Protein AF-A0Z0F7-F1 (afdb_monomer)

Structure (mmCIF, N/CA/C/O backbone):
data_AF-A0Z0F7-F1
#
_entry.id   AF-A0Z0F7-F1
#
loop_
_atom_site.group_PDB
_atom_site.id
_atom_site.type_symbol
_atom_site.label_atom_id
_atom_site.label_alt_id
_atom_site.label_comp_id
_atom_site.label_asym_id
_atom_site.label_entity_id
_atom_site.label_seq_id
_atom_site.pdbx_PDB_ins_code
_atom_site.Cartn_x
_atom_site.Cartn_y
_atom_site.Cartn_z
_atom_site.occupancy
_atom_site.B_iso_or_equiv
_atom_site.auth_seq_id
_atom_site.auth_comp_id
_atom_site.auth_asym_id
_atom_site.auth_atom_id
_atom_site.pdbx_PDB_model_num
ATOM 1 N N . SER A 1 1 ? -17.177 6.221 -16.633 1.00 46.72 1 SER A N 1
ATOM 2 C CA . SER A 1 1 ? -15.973 6.476 -15.815 1.00 46.72 1 SER A CA 1
ATOM 3 C C . SER A 1 1 ? -14.752 5.994 -16.587 1.00 46.72 1 SER A C 1
ATOM 5 O O . SER A 1 1 ? -14.637 4.802 -16.826 1.00 46.72 1 SER A O 1
ATOM 7 N N . GLN A 1 2 ? -13.867 6.899 -17.017 1.00 50.88 2 GLN A N 1
ATOM 8 C CA . GLN A 1 2 ? -12.644 6.614 -17.802 1.00 50.88 2 GLN A CA 1
ATOM 9 C C . GLN A 1 2 ? -11.508 6.016 -16.943 1.00 50.88 2 GLN A C 1
ATOM 11 O O . GLN A 1 2 ? -10.355 6.401 -17.064 1.00 50.88 2 GLN A O 1
ATOM 16 N N . LEU A 1 3 ? -11.826 5.133 -15.995 1.00 54.41 3 LEU A N 1
ATOM 17 C CA . LEU A 1 3 ? -10.881 4.750 -14.938 1.00 54.41 3 LEU A CA 1
ATOM 18 C C . LEU A 1 3 ? -9.864 3.672 -15.349 1.00 54.41 3 LEU A C 1
ATOM 20 O O . LEU A 1 3 ? -8.932 3.443 -14.590 1.00 54.41 3 LEU A O 1
ATOM 24 N N . ASN A 1 4 ? -10.017 3.040 -16.518 1.00 56.97 4 ASN A N 1
ATOM 25 C CA . ASN A 1 4 ? -9.252 1.842 -16.893 1.00 56.97 4 ASN A CA 1
ATOM 26 C C . ASN A 1 4 ? -8.809 1.799 -18.367 1.00 56.97 4 ASN A C 1
ATOM 28 O O . ASN A 1 4 ? -8.407 0.743 -18.835 1.00 56.97 4 ASN A O 1
ATOM 32 N N . THR A 1 5 ? -8.881 2.900 -19.119 1.00 62.50 5 THR A N 1
ATOM 33 C CA . THR A 1 5 ? -8.478 2.902 -20.544 1.00 62.50 5 THR A CA 1
ATOM 34 C C . THR A 1 5 ? -6.967 2.717 -20.748 1.00 62.50 5 THR A C 1
ATOM 36 O O . THR A 1 5 ? -6.519 2.567 -21.875 1.00 62.50 5 THR A O 1
ATOM 39 N N . GLU A 1 6 ? -6.191 2.753 -19.663 1.00 76.38 6 GLU A N 1
ATOM 40 C CA . GLU A 1 6 ? -4.723 2.735 -19.650 1.00 76.38 6 GLU A CA 1
ATOM 41 C C . GLU A 1 6 ? -4.128 1.404 -19.150 1.00 76.38 6 GLU A C 1
ATOM 43 O O . GLU A 1 6 ? -2.910 1.312 -18.998 1.00 76.38 6 GLU A O 1
ATOM 48 N N . LEU A 1 7 ? -4.958 0.407 -18.813 1.00 85.81 7 LEU A N 1
ATOM 49 C CA . LEU A 1 7 ? -4.509 -0.893 -18.300 1.00 85.81 7 LEU A CA 1
ATOM 50 C C . LEU A 1 7 ? -4.729 -1.978 -19.352 1.00 85.81 7 LEU A C 1
ATOM 52 O O . LEU A 1 7 ? -5.851 -2.132 -19.835 1.00 85.81 7 LEU A O 1
ATOM 56 N N . ASP A 1 8 ? -3.684 -2.750 -19.644 1.00 87.31 8 ASP A N 1
ATOM 57 C CA . ASP A 1 8 ? -3.814 -3.936 -20.491 1.00 87.31 8 ASP A CA 1
ATOM 58 C C . ASP A 1 8 ? -4.446 -5.110 -19.724 1.00 87.31 8 ASP A C 1
ATOM 60 O O . ASP A 1 8 ? -4.611 -5.099 -18.496 1.00 87.31 8 ASP A O 1
ATOM 64 N N . ASP A 1 9 ? -4.755 -6.184 -20.451 1.00 8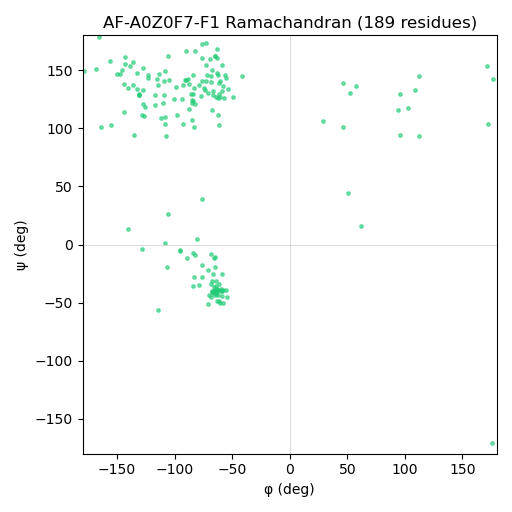7.75 9 ASP A N 1
ATOM 65 C CA . ASP A 1 9 ? -5.221 -7.430 -19.854 1.00 87.75 9 ASP A CA 1
ATOM 66 C C . ASP A 1 9 ? -4.257 -7.931 -18.763 1.00 87.75 9 ASP A C 1
ATOM 68 O O . ASP A 1 9 ? -3.033 -7.995 -18.928 1.00 87.75 9 ASP A O 1
ATOM 72 N N . PHE A 1 10 ? -4.846 -8.321 -17.629 1.00 88.62 10 PHE A N 1
ATOM 73 C CA . PHE A 1 10 ? -4.151 -8.777 -16.419 1.00 88.62 10 PHE A CA 1
ATOM 74 C C . PHE A 1 10 ? -3.232 -7.738 -15.757 1.00 88.62 10 PHE A C 1
ATOM 76 O O . PHE A 1 10 ? -2.430 -8.101 -14.887 1.00 88.62 10 PHE A O 1
ATOM 83 N N . GLU A 1 11 ? -3.374 -6.457 -16.105 1.00 93.75 11 GLU A N 1
ATOM 84 C CA . GLU A 1 11 ? -2.720 -5.355 -15.406 1.00 93.75 11 GLU A CA 1
ATOM 85 C C . GLU A 1 11 ? -3.570 -4.785 -14.284 1.00 93.75 11 GLU A C 1
ATOM 87 O O . GLU A 1 11 ? -4.785 -4.614 -14.371 1.00 93.75 11 GLU A O 1
ATOM 92 N N . PHE A 1 12 ? -2.882 -4.448 -13.201 1.00 94.75 12 PHE A N 1
ATOM 93 C CA . PHE A 1 12 ? -3.475 -3.858 -12.020 1.00 94.75 12 PHE A CA 1
ATOM 94 C C . PHE A 1 12 ? -2.718 -2.589 -11.661 1.00 94.75 12 PHE A C 1
ATOM 96 O O . PHE A 1 12 ? -1.489 -2.592 -11.575 1.00 94.75 12 PHE A O 1
ATOM 103 N N . LYS A 1 13 ? -3.462 -1.516 -11.387 1.00 94.88 13 LYS A N 1
ATOM 104 C CA . LYS A 1 13 ? -2.916 -0.297 -10.791 1.00 94.88 13 LYS A CA 1
ATOM 105 C C . LYS A 1 13 ? -2.871 -0.434 -9.272 1.00 94.88 13 LYS A C 1
ATOM 107 O O . LYS A 1 13 ? -3.902 -0.636 -8.626 1.00 94.88 13 LYS A O 1
ATOM 112 N N . PHE A 1 14 ? -1.690 -0.254 -8.691 1.00 95.81 14 PHE A N 1
ATOM 113 C CA . PHE A 1 14 ? -1.501 -0.179 -7.247 1.00 95.81 14 PHE A CA 1
ATOM 114 C C . PHE A 1 14 ? -0.955 1.184 -6.843 1.00 95.81 14 PHE A C 1
ATOM 116 O O . PHE A 1 14 ? 0.075 1.618 -7.351 1.00 95.81 14 PHE A O 1
ATOM 123 N N . SER A 1 15 ? -1.621 1.812 -5.874 1.00 95.44 15 SER A N 1
ATOM 124 C CA . SER A 1 15 ? -1.209 3.087 -5.284 1.00 95.44 15 SER A CA 1
ATOM 125 C C . SER A 1 15 ? -1.107 2.926 -3.767 1.00 95.44 15 SER A C 1
ATOM 127 O 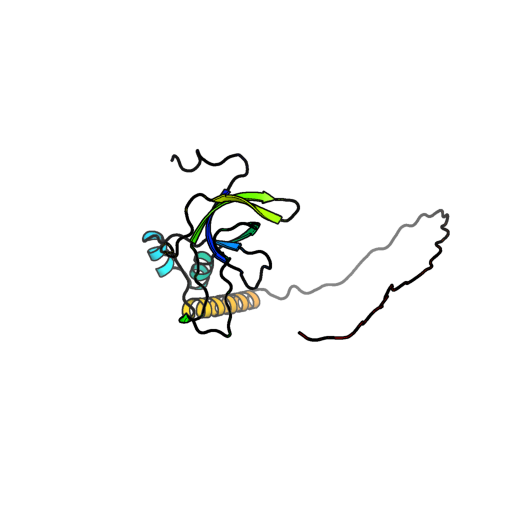O . SER A 1 15 ? -2.092 2.585 -3.103 1.00 95.44 15 SER A O 1
ATOM 129 N N . GLY A 1 16 ? 0.083 3.113 -3.198 1.00 96.38 16 GLY A N 1
ATOM 130 C CA . GLY A 1 16 ? 0.302 2.868 -1.772 1.00 96.38 16 GLY A CA 1
ATOM 131 C C . GLY A 1 16 ? 1.745 3.041 -1.315 1.00 96.38 16 GLY A C 1
ATOM 132 O O . GLY A 1 16 ? 2.596 3.524 -2.052 1.00 96.38 16 GLY A O 1
ATOM 133 N N . LEU A 1 17 ? 2.023 2.641 -0.071 1.00 96.88 17 LEU A N 1
ATOM 134 C CA . LEU A 1 17 ? 3.358 2.777 0.522 1.00 96.88 17 LEU A CA 1
ATOM 135 C C . LEU A 1 17 ? 4.270 1.622 0.137 1.00 96.88 17 LEU A C 1
ATOM 137 O O . LEU A 1 17 ? 3.913 0.461 0.358 1.00 96.88 17 LEU A O 1
ATOM 141 N N . TRP A 1 18 ? 5.468 1.945 -0.340 1.00 97.50 18 TRP A N 1
ATOM 142 C CA . TRP A 1 18 ? 6.488 0.961 -0.682 1.00 97.50 18 TRP A CA 1
ATOM 143 C C . TRP A 1 18 ? 7.319 0.563 0.540 1.00 97.50 18 TRP A C 1
ATOM 145 O O . TRP A 1 18 ? 8.114 1.357 1.046 1.00 97.50 18 TRP A O 1
ATOM 155 N N . GLN A 1 19 ? 7.120 -0.656 1.061 1.00 96.62 19 GLN A N 1
ATOM 156 C CA . GLN A 1 19 ? 7.755 -1.075 2.316 1.00 96.62 19 GLN A CA 1
ATOM 157 C C . GLN A 1 19 ? 7.915 -2.589 2.488 1.00 96.62 19 GLN A C 1
ATOM 159 O O . GLN A 1 19 ? 7.163 -3.394 1.943 1.00 96.62 19 GLN A O 1
ATOM 164 N N . PHE A 1 20 ? 8.853 -2.981 3.346 1.00 96.06 20 PHE A N 1
ATOM 165 C CA . PHE A 1 20 ? 8.909 -4.313 3.933 1.00 96.06 20 PHE A CA 1
ATOM 166 C C . PHE A 1 20 ? 7.980 -4.409 5.141 1.00 96.06 20 PHE A C 1
ATOM 168 O O . PHE A 1 20 ? 8.003 -3.559 6.033 1.00 96.06 20 PHE A O 1
ATOM 175 N N . ILE A 1 21 ? 7.216 -5.498 5.208 1.00 94.31 21 ILE A N 1
ATOM 176 C CA . ILE A 1 21 ? 6.412 -5.843 6.383 1.00 94.31 21 ILE A CA 1
ATOM 177 C C . ILE A 1 21 ? 7.023 -7.053 7.105 1.00 94.31 21 ILE A C 1
ATOM 179 O O . ILE A 1 21 ? 7.583 -7.924 6.447 1.00 94.31 21 ILE A O 1
ATOM 183 N N . PRO A 1 22 ? 6.887 -7.178 8.439 1.00 92.12 22 PRO A N 1
ATOM 184 C CA . PRO A 1 22 ? 7.547 -8.252 9.195 1.00 92.12 22 PRO A CA 1
ATOM 185 C C . PRO A 1 22 ? 7.174 -9.678 8.767 1.00 92.12 22 PRO A C 1
ATOM 187 O O . PRO A 1 22 ? 7.941 -10.610 8.977 1.00 92.12 22 PRO A O 1
ATOM 190 N N . VAL A 1 23 ? 5.986 -9.851 8.186 1.00 91.75 23 VAL A N 1
ATOM 191 C CA . VAL A 1 23 ? 5.420 -11.161 7.830 1.00 91.75 23 VAL A CA 1
ATOM 192 C C . VAL A 1 23 ? 5.680 -11.572 6.377 1.00 91.75 23 VAL A C 1
ATOM 194 O O . VAL A 1 23 ? 5.321 -12.681 5.996 1.00 91.75 23 VAL A O 1
ATOM 197 N N . CYS A 1 24 ? 6.282 -10.706 5.556 1.00 92.81 24 CYS A N 1
ATOM 198 C CA . CYS A 1 24 ? 6.558 -10.984 4.147 1.00 92.81 24 CYS A CA 1
ATOM 199 C C . CYS A 1 24 ? 8.012 -10.641 3.815 1.00 92.81 24 CYS A C 1
ATOM 201 O O . CYS A 1 24 ? 8.490 -9.549 4.113 1.00 92.81 24 CYS A O 1
ATOM 203 N N . ARG A 1 25 ? 8.728 -11.586 3.195 1.00 92.50 25 ARG A N 1
ATOM 204 C CA . ARG A 1 25 ? 10.120 -11.368 2.762 1.00 92.50 25 ARG A CA 1
ATOM 205 C C . ARG A 1 25 ? 10.210 -10.509 1.504 1.00 92.50 25 ARG A C 1
ATOM 207 O O . ARG A 1 25 ? 11.216 -9.834 1.314 1.00 92.50 25 ARG A O 1
ATOM 214 N N . THR A 1 26 ? 9.178 -10.543 0.668 1.00 96.06 26 THR A N 1
ATOM 215 C CA . THR A 1 26 ? 9.052 -9.704 -0.525 1.00 96.06 26 THR A CA 1
ATOM 216 C C . THR A 1 26 ? 8.600 -8.306 -0.100 1.00 96.06 26 THR A C 1
ATOM 218 O O . THR A 1 26 ? 7.737 -8.197 0.775 1.00 96.06 26 THR A O 1
ATOM 221 N N . PRO A 1 27 ? 9.166 -7.230 -0.668 1.00 96.69 27 PRO A N 1
ATOM 222 C CA . PRO A 1 27 ? 8.641 -5.894 -0.427 1.00 96.69 27 PRO A CA 1
ATOM 223 C C . PRO A 1 27 ? 7.201 -5.787 -0.951 1.00 96.69 27 PRO A C 1
ATOM 225 O O . PRO A 1 27 ? 6.823 -6.424 -1.937 1.00 96.69 27 PRO A O 1
ATOM 228 N N . CYS A 1 28 ? 6.381 -5.000 -0.261 1.00 97.56 28 CYS A N 1
ATOM 229 C CA . CYS A 1 28 ? 4.963 -4.871 -0.556 1.00 97.56 28 CYS A CA 1
ATOM 230 C C . CYS A 1 28 ? 4.580 -3.419 -0.824 1.00 97.56 28 CYS A C 1
ATOM 232 O O . CYS A 1 28 ? 5.035 -2.507 -0.128 1.00 97.56 28 CYS A O 1
ATOM 234 N N . ILE A 1 29 ? 3.621 -3.227 -1.729 1.00 97.44 29 ILE A N 1
ATOM 235 C CA . ILE A 1 29 ? 2.819 -2.005 -1.746 1.00 97.44 29 ILE A CA 1
ATOM 236 C C . ILE A 1 29 ? 1.708 -2.163 -0.715 1.00 97.44 29 ILE A C 1
ATOM 238 O O . ILE A 1 29 ? 0.904 -3.095 -0.754 1.00 97.44 29 ILE A O 1
ATOM 242 N N . SER A 1 30 ? 1.689 -1.257 0.255 1.00 96.75 30 SER A N 1
ATOM 243 C CA . SER A 1 30 ? 0.674 -1.223 1.300 1.00 96.75 30 SER A CA 1
ATOM 244 C C . SER A 1 30 ? -0.399 -0.216 0.941 1.00 96.75 30 SER A C 1
ATOM 246 O O . SER A 1 30 ? -0.158 0.990 0.940 1.00 96.75 30 SER A O 1
ATOM 248 N N . ILE A 1 31 ? -1.582 -0.735 0.645 1.00 95.50 31 ILE A N 1
ATOM 249 C CA . ILE A 1 31 ? -2.726 0.014 0.147 1.00 95.50 31 ILE A CA 1
ATOM 250 C C . ILE A 1 31 ? -3.680 0.251 1.313 1.00 95.50 31 ILE A C 1
ATOM 252 O O . ILE A 1 31 ? -4.106 -0.685 2.002 1.00 95.50 31 ILE A O 1
ATOM 256 N N . PHE A 1 32 ? -4.007 1.517 1.539 1.00 92.88 32 PHE A N 1
ATOM 257 C CA . PHE A 1 32 ? -4.921 1.948 2.588 1.00 92.88 32 PHE A CA 1
ATOM 258 C C . PHE A 1 32 ? -6.259 2.361 1.985 1.00 92.88 32 PHE A C 1
ATOM 260 O O . PHE A 1 32 ? -6.381 2.605 0.788 1.00 92.88 32 PHE A O 1
ATOM 267 N N . ARG A 1 33 ? -7.293 2.427 2.824 1.00 89.81 33 ARG A N 1
ATOM 268 C CA . ARG A 1 33 ? -8.585 2.964 2.399 1.00 89.81 33 ARG A CA 1
ATOM 269 C C . ARG A 1 33 ? -8.498 4.488 2.356 1.00 89.81 33 ARG A C 1
ATOM 271 O O . ARG A 1 33 ? -8.113 5.101 3.356 1.00 89.81 33 ARG A O 1
ATOM 278 N N . ASN A 1 34 ? -8.885 5.063 1.219 1.00 87.06 34 ASN A N 1
ATOM 279 C CA . ASN A 1 34 ? -8.958 6.510 1.035 1.00 87.06 34 ASN A CA 1
ATOM 280 C C . ASN A 1 34 ? -9.842 7.144 2.109 1.00 87.06 34 ASN A C 1
ATOM 282 O O . ASN A 1 34 ? -10.865 6.579 2.515 1.00 87.06 34 ASN A O 1
ATOM 286 N N . PHE A 1 35 ? -9.448 8.330 2.559 1.00 84.69 35 PHE A N 1
ATOM 287 C CA . PHE A 1 35 ? -10.267 9.116 3.463 1.00 84.69 35 PHE A CA 1
ATOM 288 C C . PHE A 1 35 ? -11.552 9.589 2.763 1.00 84.69 35 PHE A C 1
ATOM 290 O O . PHE A 1 35 ? -11.510 10.174 1.685 1.00 84.69 35 PHE A O 1
ATOM 297 N N . ASN A 1 36 ? -12.703 9.342 3.388 1.00 86.62 36 ASN A N 1
ATOM 298 C CA . ASN A 1 36 ? -14.009 9.820 2.938 1.00 86.62 36 ASN A CA 1
ATOM 299 C C . ASN A 1 36 ? -14.864 10.156 4.177 1.00 86.62 36 ASN A C 1
ATOM 301 O O . ASN A 1 36 ? -14.844 9.407 5.158 1.00 86.62 36 ASN A O 1
ATOM 305 N N . LYS A 1 37 ? -15.597 11.278 4.139 1.00 85.44 37 LYS A N 1
ATOM 306 C CA . LYS A 1 37 ? -16.422 11.774 5.256 1.00 85.44 37 LYS A CA 1
ATOM 307 C C . LYS A 1 37 ? -17.563 10.820 5.627 1.00 85.44 37 LYS A C 1
ATOM 309 O O . LYS A 1 37 ? -17.764 10.567 6.812 1.00 85.44 37 LYS A O 1
ATOM 314 N N . ASP A 1 38 ? -18.229 10.218 4.649 1.00 85.81 38 ASP A N 1
ATOM 315 C CA . ASP A 1 38 ? -19.328 9.270 4.877 1.00 85.81 38 ASP A CA 1
ATOM 316 C C . ASP A 1 38 ? -18.801 7.986 5.523 1.00 85.81 38 ASP A C 1
ATOM 318 O O . ASP A 1 38 ? -19.373 7.441 6.468 1.00 85.81 38 ASP A O 1
ATOM 322 N N . ARG A 1 39 ? -17.625 7.531 5.071 1.00 83.94 39 ARG A N 1
ATOM 323 C CA . ARG A 1 39 ? -16.928 6.399 5.697 1.00 83.94 39 ARG A CA 1
ATOM 324 C C . ARG A 1 39 ? -16.477 6.729 7.112 1.00 83.94 39 ARG A C 1
ATOM 326 O O . ARG A 1 39 ? -16.531 5.856 7.973 1.00 83.94 39 ARG A O 1
ATOM 333 N N . LEU A 1 40 ? -16.057 7.966 7.370 1.00 82.88 40 LEU A N 1
ATOM 334 C CA . LEU A 1 40 ? -15.714 8.414 8.714 1.00 82.88 40 LEU A CA 1
ATOM 335 C C . LEU A 1 40 ? -16.939 8.401 9.640 1.00 82.88 40 LEU A C 1
ATOM 337 O O . LEU A 1 40 ? -16.802 7.974 10.784 1.00 82.88 40 LEU A O 1
ATOM 341 N N . ALA A 1 41 ? -18.114 8.820 9.160 1.00 85.62 41 ALA A N 1
ATOM 342 C CA . ALA A 1 41 ? -19.364 8.754 9.921 1.00 85.62 41 ALA A CA 1
ATOM 343 C C . ALA A 1 41 ? -19.711 7.304 10.297 1.00 85.62 41 ALA A C 1
ATOM 345 O O . ALA A 1 41 ? -19.837 6.995 11.480 1.00 85.62 41 ALA A O 1
ATOM 346 N N . TRP A 1 42 ? -19.687 6.385 9.326 1.00 86.56 42 TRP A N 1
ATOM 347 C CA . TRP A 1 42 ? -19.897 4.955 9.588 1.00 86.56 42 TRP A CA 1
ATOM 348 C C . TRP A 1 42 ? -18.876 4.373 10.584 1.00 86.56 42 TRP A C 1
ATOM 350 O O . TRP A 1 42 ? -19.225 3.601 11.478 1.00 86.56 42 TRP A O 1
ATOM 360 N N . ILE A 1 43 ? -17.600 4.769 10.483 1.00 85.31 43 ILE A N 1
ATOM 361 C CA . ILE A 1 43 ? -16.561 4.349 11.437 1.00 85.31 43 ILE A CA 1
ATOM 362 C C . ILE A 1 43 ? -16.853 4.868 12.846 1.00 85.31 43 ILE A C 1
ATOM 364 O O . ILE A 1 43 ? -16.485 4.201 13.808 1.00 85.31 43 ILE A O 1
ATOM 368 N N . LYS A 1 44 ? -17.483 6.032 13.027 1.00 82.75 44 LYS A N 1
ATOM 369 C CA . LYS A 1 44 ? -17.812 6.526 14.374 1.00 82.75 44 LYS A CA 1
ATOM 370 C C . LYS A 1 44 ? -18.838 5.624 15.060 1.00 82.75 44 LYS A C 1
ATOM 372 O O . LYS A 1 44 ? -18.635 5.300 16.226 1.00 82.75 44 LYS A O 1
ATOM 377 N N . GLU A 1 45 ? -19.831 5.147 14.320 1.00 87.06 45 GLU A N 1
ATOM 378 C CA . GLU A 1 45 ? -20.956 4.355 14.837 1.00 87.06 45 GLU A CA 1
ATOM 379 C C . GLU A 1 45 ? -20.663 2.857 14.988 1.00 87.06 45 GLU A C 1
ATOM 381 O O . GLU A 1 45 ? -21.251 2.196 15.836 1.00 87.06 45 GLU A O 1
ATOM 386 N N . ALA A 1 46 ? -19.755 2.301 14.183 1.00 85.81 46 ALA A N 1
ATOM 387 C CA . ALA A 1 46 ? -19.479 0.865 14.195 1.00 85.81 46 ALA A CA 1
ATOM 388 C C . ALA A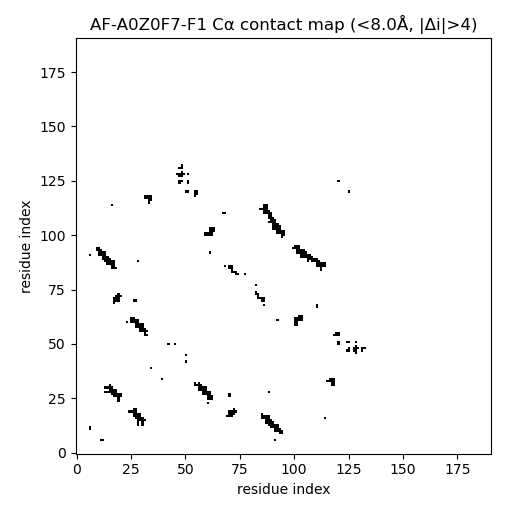 1 46 ? -18.899 0.355 15.539 1.00 85.81 46 ALA A C 1
ATOM 390 O O . ALA A 1 46 ? -18.437 1.117 16.382 1.00 85.81 46 ALA A O 1
ATOM 391 N N . GLU A 1 47 ? -18.843 -0.963 15.726 1.00 87.81 47 GLU A N 1
ATOM 392 C CA . GLU A 1 47 ? -18.098 -1.604 16.828 1.00 87.81 47 GLU A CA 1
ATOM 393 C C . GLU A 1 47 ? -16.581 -1.537 16.587 1.00 87.81 47 GLU A C 1
ATOM 395 O O . GLU A 1 47 ? -16.131 -1.498 15.431 1.00 87.81 47 GLU A O 1
ATOM 400 N N . ALA A 1 48 ? -15.762 -1.581 17.644 1.00 83.94 48 ALA A N 1
ATOM 401 C CA . ALA A 1 48 ? -14.313 -1.431 17.505 1.00 83.94 48 ALA A CA 1
ATOM 402 C C . ALA A 1 48 ? -13.701 -2.520 16.605 1.00 83.94 48 ALA A C 1
ATOM 404 O O . ALA A 1 48 ? -12.870 -2.216 15.739 1.00 83.94 48 ALA A O 1
ATOM 405 N N . ALA A 1 49 ? -14.157 -3.771 16.722 1.00 85.19 49 ALA A N 1
ATOM 406 C CA . ALA A 1 49 ? -13.711 -4.873 15.868 1.00 85.19 49 ALA A CA 1
ATOM 407 C C . ALA A 1 49 ? -13.959 -4.618 14.367 1.00 85.19 49 ALA A C 1
ATOM 409 O O . ALA A 1 49 ? -13.064 -4.825 13.535 1.00 85.19 49 ALA A O 1
ATOM 410 N N . LYS A 1 50 ? -15.146 -4.110 14.011 1.00 87.00 50 LYS A N 1
ATOM 411 C CA . LYS A 1 50 ? -15.516 -3.777 12.624 1.00 87.00 50 LYS A CA 1
ATOM 412 C C . LYS A 1 50 ? -14.682 -2.606 12.097 1.00 87.00 50 LYS A C 1
ATOM 414 O O . LYS A 1 50 ? -14.159 -2.689 10.983 1.00 87.00 50 LYS A O 1
ATOM 419 N N . LYS A 1 51 ? -14.465 -1.571 12.918 1.00 87.31 51 LYS A N 1
ATOM 420 C CA . LYS A 1 51 ? -13.613 -0.415 12.578 1.00 87.31 51 LYS A CA 1
ATOM 421 C C . LYS A 1 51 ? -12.184 -0.834 12.247 1.00 87.31 51 LYS A C 1
ATOM 423 O O . LYS A 1 51 ? -11.639 -0.439 11.217 1.00 87.31 51 LYS A O 1
ATOM 428 N N . VAL A 1 52 ? -11.566 -1.641 13.112 1.00 85.81 52 VAL A N 1
ATOM 429 C CA . VAL A 1 52 ? -10.173 -2.079 12.938 1.00 85.81 52 VAL A CA 1
ATOM 430 C C . VAL A 1 52 ? -10.022 -2.945 11.693 1.00 85.81 52 VAL A C 1
ATOM 432 O O . VAL A 1 52 ? -9.055 -2.768 10.952 1.00 85.81 52 VAL A O 1
ATOM 435 N N . LYS A 1 53 ? -10.981 -3.843 11.431 1.00 87.88 53 LYS A N 1
ATOM 436 C CA . LYS A 1 53 ? -10.985 -4.669 10.217 1.00 87.88 53 LYS A CA 1
ATOM 437 C C . LYS A 1 53 ? -11.097 -3.811 8.956 1.00 87.88 53 LYS A C 1
ATOM 439 O O . LYS A 1 53 ? -10.357 -4.047 8.007 1.00 87.88 53 LYS A O 1
ATOM 444 N N . PHE A 1 54 ? -11.977 -2.811 8.960 1.00 88.00 54 PHE A N 1
ATOM 445 C CA . PHE A 1 54 ? -12.165 -1.907 7.824 1.00 88.00 54 PHE A CA 1
ATOM 446 C C . PHE A 1 54 ? -10.915 -1.063 7.526 1.00 88.00 54 PHE A C 1
ATOM 448 O O . PHE A 1 54 ? -10.517 -0.930 6.372 1.00 88.00 54 PHE A O 1
ATOM 455 N N . MET A 1 55 ? -10.262 -0.538 8.567 1.00 89.06 55 MET A N 1
ATOM 456 C CA . MET A 1 55 ? -9.047 0.282 8.450 1.00 89.06 55 MET A CA 1
ATOM 457 C C . MET A 1 55 ? -7.758 -0.531 8.257 1.00 89.06 55 MET A C 1
ATOM 459 O O . MET A 1 55 ? -6.659 0.032 8.284 1.00 89.06 55 MET A O 1
ATOM 463 N N . LYS A 1 56 ? -7.846 -1.857 8.115 1.00 90.69 56 LYS A N 1
ATOM 464 C CA . LYS A 1 56 ? -6.671 -2.691 7.867 1.00 90.69 56 LYS A CA 1
ATOM 465 C C . LYS A 1 56 ? -6.171 -2.449 6.441 1.00 90.69 56 LYS A C 1
ATOM 467 O O . LYS A 1 56 ? -6.945 -2.500 5.489 1.00 90.69 56 LYS A O 1
ATOM 472 N N . SER A 1 57 ? -4.871 -2.207 6.309 1.00 93.00 57 SER A N 1
ATOM 473 C CA . SER A 1 57 ? -4.211 -2.119 5.009 1.00 93.00 57 SER A CA 1
ATOM 474 C C . SER A 1 57 ? -4.178 -3.475 4.313 1.00 93.00 57 SER A C 1
ATOM 476 O O . SER A 1 57 ? -3.985 -4.511 4.958 1.00 93.00 57 SER A O 1
ATOM 478 N N . SER A 1 58 ? -4.302 -3.446 2.991 1.00 95.12 58 SER A N 1
ATOM 479 C CA . SER A 1 58 ? -3.940 -4.571 2.132 1.00 95.12 58 SER A CA 1
ATOM 480 C C . SER A 1 58 ? -2.460 -4.464 1.786 1.00 95.12 58 SER A C 1
ATOM 482 O O . SER A 1 58 ? -1.966 -3.372 1.518 1.00 95.12 58 SER A O 1
ATOM 484 N N . HIS A 1 59 ? -1.745 -5.583 1.797 1.00 96.44 59 HIS A N 1
ATOM 485 C CA . HIS A 1 59 ? -0.332 -5.625 1.434 1.00 96.44 59 HIS A CA 1
ATOM 486 C C . HIS A 1 59 ? -0.180 -6.500 0.200 1.00 96.44 59 HIS A C 1
ATOM 488 O O . HIS A 1 59 ? -0.537 -7.673 0.250 1.00 96.44 59 HIS A O 1
ATOM 494 N N . VAL A 1 60 ? 0.330 -5.921 -0.883 1.00 97.00 60 VAL A N 1
ATOM 495 C CA . VAL A 1 60 ? 0.510 -6.602 -2.166 1.00 97.00 60 VAL A CA 1
ATOM 496 C C . VAL A 1 60 ? 2.003 -6.845 -2.381 1.00 97.00 60 VAL A C 1
ATOM 498 O O . VAL A 1 60 ? 2.731 -5.869 -2.577 1.00 97.00 60 VAL A O 1
ATOM 501 N N . PRO A 1 61 ? 2.485 -8.100 -2.308 1.00 97.31 61 PRO A N 1
ATOM 502 C CA . PRO A 1 61 ? 3.870 -8.433 -2.624 1.00 97.31 61 PRO A CA 1
ATOM 503 C C . PRO A 1 61 ? 4.186 -8.105 -4.085 1.00 97.31 61 PRO A C 1
ATOM 505 O O . PRO A 1 61 ? 3.493 -8.577 -4.988 1.00 97.31 61 PRO A O 1
ATOM 508 N N . LEU A 1 62 ? 5.242 -7.324 -4.309 1.00 97.62 62 LEU A N 1
ATOM 509 C CA . LEU A 1 62 ? 5.633 -6.853 -5.636 1.00 97.62 62 LEU A CA 1
ATOM 510 C C . LEU A 1 62 ? 7.132 -7.065 -5.862 1.00 97.62 62 LEU A C 1
ATOM 512 O O . LEU A 1 62 ? 7.966 -6.731 -5.021 1.00 97.62 62 LEU A O 1
ATOM 516 N N . LEU A 1 63 ? 7.483 -7.600 -7.026 1.00 96.94 63 LEU A N 1
ATOM 517 C CA . LEU A 1 63 ? 8.854 -7.694 -7.504 1.00 96.94 63 LEU A CA 1
ATOM 518 C C . LEU A 1 63 ? 9.178 -6.471 -8.357 1.00 96.94 63 LEU A C 1
ATOM 520 O O . LEU A 1 63 ? 8.773 -6.398 -9.514 1.00 96.94 63 LEU A O 1
ATOM 524 N N . TRP A 1 64 ? 9.936 -5.545 -7.777 1.00 96.56 64 TRP A N 1
ATOM 525 C CA . TRP A 1 64 ? 10.400 -4.327 -8.433 1.00 96.56 64 TRP A CA 1
ATOM 526 C C . TRP A 1 64 ? 11.882 -4.127 -8.100 1.00 96.56 64 TRP A C 1
ATOM 528 O O . TRP A 1 64 ? 12.225 -3.684 -7.003 1.00 96.56 64 TRP A O 1
ATOM 538 N N . ARG A 1 65 ? 12.770 -4.600 -8.984 1.00 91.25 65 ARG A N 1
ATOM 539 C CA . ARG A 1 65 ? 14.219 -4.696 -8.705 1.00 91.25 65 ARG A CA 1
ATOM 540 C C . ARG A 1 65 ? 14.934 -3.355 -8.849 1.00 91.25 65 ARG A C 1
ATOM 542 O O . ARG A 1 65 ? 15.866 -3.076 -8.107 1.00 91.25 65 ARG A O 1
ATOM 549 N N . ASP A 1 66 ? 14.470 -2.567 -9.795 1.00 92.88 66 ASP A N 1
ATOM 550 C CA . ASP A 1 66 ? 14.995 -1.303 -10.297 1.00 92.88 66 ASP A CA 1
ATOM 551 C C . ASP A 1 66 ? 14.158 -0.106 -9.822 1.00 92.88 66 ASP A C 1
ATOM 553 O O . ASP A 1 66 ? 14.122 0.939 -10.462 1.00 92.88 66 ASP A O 1
ATOM 557 N N . SER A 1 67 ? 13.475 -0.249 -8.680 1.00 94.25 67 SER A N 1
ATOM 558 C CA . SER A 1 67 ? 12.709 0.850 -8.097 1.00 94.25 67 SER A CA 1
ATOM 559 C C . SER A 1 67 ? 13.626 2.046 -7.801 1.00 94.25 67 SER A C 1
ATOM 561 O O . SER A 1 67 ? 14.667 1.856 -7.160 1.00 94.25 67 SER A O 1
ATOM 563 N N . PRO A 1 68 ? 13.244 3.277 -8.193 1.00 95.19 68 PRO A N 1
ATOM 564 C CA . PRO A 1 68 ? 14.054 4.474 -7.950 1.00 95.19 68 PRO A CA 1
ATOM 565 C C . PRO A 1 68 ? 14.206 4.791 -6.455 1.00 95.19 68 PRO A C 1
ATOM 567 O O . PRO A 1 68 ? 15.136 5.488 -6.055 1.00 95.19 68 PRO A O 1
ATOM 570 N N . VAL A 1 69 ? 13.317 4.254 -5.612 1.00 94.88 69 VAL A N 1
ATOM 571 C CA . VAL A 1 69 ? 13.367 4.387 -4.154 1.00 94.88 69 VAL A CA 1
ATOM 572 C C . VAL A 1 69 ? 13.404 3.021 -3.476 1.00 94.88 69 VAL A C 1
ATOM 574 O O . VAL A 1 69 ? 12.750 2.058 -3.881 1.00 94.88 69 VAL A O 1
ATOM 577 N N . LYS A 1 70 ? 14.160 2.920 -2.382 1.00 94.62 70 LYS A N 1
ATOM 578 C CA . LYS A 1 70 ? 14.226 1.676 -1.608 1.00 94.62 70 LYS A CA 1
ATOM 579 C C . LYS A 1 70 ? 12.920 1.467 -0.827 1.00 94.62 70 LYS A C 1
ATOM 581 O O . LYS A 1 70 ? 12.406 2.429 -0.254 1.00 94.62 70 LYS A O 1
ATOM 586 N N . PRO A 1 71 ? 12.408 0.225 -0.725 1.00 95.81 71 PRO A N 1
ATOM 587 C CA . PRO A 1 71 ? 11.269 -0.056 0.136 1.00 95.81 71 PRO A CA 1
ATOM 588 C C . PRO A 1 71 ? 11.620 0.268 1.586 1.00 95.81 71 PRO A C 1
ATOM 590 O O . PRO A 1 71 ? 12.635 -0.206 2.109 1.00 95.81 71 PRO A O 1
ATOM 593 N N . PHE A 1 72 ? 10.759 1.038 2.248 1.00 95.94 72 PHE A N 1
ATOM 594 C CA . PHE A 1 72 ? 10.937 1.390 3.650 1.00 95.94 72 PHE A CA 1
ATOM 595 C C . PHE A 1 72 ? 11.025 0.132 4.519 1.00 95.94 72 PHE A C 1
ATOM 597 O O . PHE A 1 72 ? 10.238 -0.805 4.376 1.00 95.94 72 PHE A O 1
ATOM 604 N N . ARG A 1 73 ? 11.970 0.109 5.459 1.00 94.25 73 ARG A N 1
ATOM 605 C CA . ARG A 1 73 ? 12.130 -0.987 6.413 1.00 94.25 73 ARG A CA 1
ATOM 606 C C . ARG A 1 73 ? 12.172 -0.420 7.818 1.00 94.25 73 ARG A C 1
ATOM 608 O O . ARG A 1 73 ? 13.145 0.218 8.202 1.00 94.25 73 ARG A O 1
ATOM 615 N N . PHE A 1 74 ? 11.130 -0.712 8.587 1.00 92.25 74 PHE A N 1
ATOM 616 C CA . PHE A 1 74 ? 11.065 -0.315 9.986 1.00 92.25 74 PHE A CA 1
ATOM 617 C C . PHE A 1 74 ? 12.168 -1.000 10.803 1.00 92.25 74 PHE A C 1
ATOM 619 O O . PHE A 1 74 ? 12.271 -2.230 10.796 1.00 92.25 74 PHE A O 1
ATOM 626 N N . ASN A 1 75 ? 12.956 -0.209 11.535 1.00 92.38 75 ASN A N 1
ATOM 627 C CA . ASN A 1 75 ? 13.966 -0.713 12.462 1.00 92.38 75 ASN A CA 1
ATOM 628 C C . ASN A 1 75 ? 13.561 -0.401 13.914 1.00 92.38 75 ASN A C 1
ATOM 630 O O . ASN A 1 75 ? 13.655 0.750 14.320 1.00 92.38 75 ASN A O 1
ATOM 634 N N . PRO A 1 76 ? 13.166 -1.385 14.740 1.00 90.81 76 PRO A N 1
ATOM 635 C CA . PRO A 1 76 ? 12.694 -1.126 16.104 1.00 90.81 76 PRO A CA 1
ATOM 636 C C . PRO A 1 76 ? 13.754 -0.538 17.049 1.00 90.81 76 PRO A C 1
ATOM 638 O O . PRO A 1 76 ? 13.405 -0.147 18.156 1.00 90.81 76 PRO A O 1
ATOM 641 N N . ARG A 1 77 ? 15.033 -0.511 16.649 1.00 92.56 77 ARG A N 1
ATOM 642 C CA . ARG A 1 77 ? 16.140 0.040 17.445 1.00 92.56 77 ARG A CA 1
ATOM 643 C C . ARG A 1 77 ? 16.391 1.530 17.206 1.00 92.56 77 ARG A C 1
ATOM 645 O O . ARG A 1 77 ? 17.187 2.109 17.930 1.00 92.56 77 ARG A O 1
ATOM 652 N N . LEU A 1 78 ? 15.783 2.110 16.173 1.00 91.88 78 LEU A N 1
ATOM 653 C CA . LEU A 1 78 ? 15.987 3.507 15.797 1.00 91.88 78 LEU A CA 1
ATOM 654 C C . LEU A 1 78 ? 14.781 4.349 16.210 1.00 91.88 78 LEU A C 1
ATOM 656 O O . LEU A 1 78 ? 13.633 3.920 16.052 1.00 91.88 78 LEU A O 1
ATOM 660 N N . GLU A 1 79 ? 15.052 5.565 16.673 1.00 90.88 79 GLU A N 1
ATOM 661 C CA . GLU A 1 79 ? 14.022 6.580 16.905 1.00 90.88 79 GLU A CA 1
ATOM 662 C C . GLU A 1 79 ? 13.360 7.008 15.590 1.00 90.88 79 GLU A C 1
ATOM 664 O O . GLU A 1 79 ? 13.878 6.749 14.501 1.00 90.88 79 GLU A O 1
ATOM 669 N N . LYS A 1 80 ? 12.184 7.640 15.670 1.00 85.00 80 LYS A N 1
ATOM 670 C CA . LYS A 1 80 ? 11.363 7.956 14.485 1.00 85.00 80 LYS A CA 1
ATOM 671 C C . LYS A 1 80 ? 12.081 8.853 13.485 1.00 85.00 80 LYS A C 1
ATOM 673 O O . LYS A 1 80 ? 11.941 8.638 12.289 1.00 85.00 80 LYS A O 1
ATOM 678 N N . GLU A 1 81 ? 12.841 9.820 13.975 1.00 86.00 81 GLU A N 1
ATOM 679 C CA . GLU A 1 81 ? 13.588 10.795 13.180 1.00 86.00 81 GLU A CA 1
ATOM 680 C C . GLU A 1 81 ? 14.783 10.145 12.468 1.00 86.00 81 GLU A C 1
ATOM 682 O O . GLU A 1 81 ? 15.263 10.654 11.463 1.00 86.00 81 GLU A O 1
ATOM 687 N N . GLN A 1 82 ? 15.242 8.998 12.979 1.00 88.75 82 GLN A N 1
ATOM 688 C CA . GLN A 1 82 ? 16.320 8.193 12.404 1.00 88.75 82 GLN A CA 1
ATOM 689 C C . GLN A 1 82 ? 15.795 7.065 11.503 1.00 88.75 82 GLN A C 1
ATOM 691 O O . GLN A 1 82 ? 16.585 6.343 10.889 1.00 88.75 82 GLN A O 1
ATOM 696 N N . GLN A 1 83 ? 14.474 6.863 11.435 1.00 90.88 83 GLN A N 1
ATOM 697 C CA . GLN A 1 83 ? 13.887 5.930 10.479 1.00 90.88 83 GLN A CA 1
ATOM 698 C C . GLN A 1 83 ? 14.083 6.455 9.057 1.00 90.88 83 GLN A C 1
ATOM 700 O O . GLN A 1 83 ? 14.099 7.657 8.810 1.00 90.88 83 GLN A O 1
ATOM 705 N N . GLY A 1 84 ? 14.188 5.534 8.099 1.00 87.12 84 GLY A N 1
ATOM 706 C CA . GLY A 1 84 ? 14.210 5.908 6.688 1.00 87.12 84 GLY A CA 1
ATOM 707 C C . GLY A 1 84 ? 12.909 6.585 6.240 1.00 87.12 84 GLY A C 1
ATOM 708 O O . GLY A 1 84 ? 11.853 6.416 6.852 1.00 87.12 84 GLY A O 1
ATOM 709 N N . GLN A 1 85 ? 12.978 7.301 5.122 1.00 90.50 85 GLN A N 1
ATOM 710 C CA . GLN A 1 85 ? 11.807 7.909 4.499 1.00 90.50 85 GLN A CA 1
ATOM 711 C C . GLN A 1 85 ? 10.867 6.839 3.921 1.00 90.50 85 GLN A C 1
ATOM 713 O O . GLN A 1 85 ? 11.301 5.860 3.309 1.00 90.50 85 GLN A O 1
ATOM 718 N N . THR A 1 86 ? 9.560 7.041 4.090 1.00 93.25 86 THR A N 1
ATOM 719 C CA . THR A 1 86 ? 8.523 6.271 3.393 1.00 93.25 86 THR A CA 1
ATOM 720 C C . THR A 1 86 ? 8.104 6.980 2.116 1.00 93.25 86 THR A C 1
ATOM 722 O O . THR A 1 86 ? 7.860 8.186 2.150 1.00 93.25 86 THR A O 1
ATOM 725 N N . TYR A 1 87 ? 7.941 6.220 1.034 1.00 96.50 87 TYR A N 1
ATOM 726 C CA . TYR A 1 87 ? 7.470 6.739 -0.247 1.00 96.50 87 TYR A CA 1
ATOM 727 C C . TYR A 1 87 ? 6.111 6.153 -0.617 1.00 96.50 87 TYR A C 1
ATOM 729 O O . TYR A 1 87 ? 5.868 4.948 -0.466 1.00 96.50 87 TYR A O 1
ATOM 737 N N . PHE A 1 88 ? 5.237 7.021 -1.110 1.00 96.69 88 PHE A N 1
ATOM 738 C CA . PHE A 1 88 ? 4.031 6.657 -1.827 1.00 96.69 88 PHE A CA 1
ATOM 739 C C . PHE A 1 88 ? 4.378 6.468 -3.304 1.00 96.69 88 PHE A C 1
ATOM 741 O O . PHE A 1 88 ? 5.022 7.321 -3.908 1.00 96.69 88 PHE A O 1
ATOM 748 N N . VAL A 1 89 ? 3.968 5.336 -3.868 1.00 96.81 89 VAL A N 1
ATOM 749 C CA . VAL A 1 89 ? 4.241 4.960 -5.259 1.00 96.81 89 VAL A CA 1
ATOM 750 C C . VAL A 1 89 ? 2.946 4.592 -5.962 1.00 96.81 89 VAL A C 1
ATOM 752 O O . VAL A 1 89 ? 2.003 4.102 -5.329 1.00 96.81 89 VAL A O 1
ATOM 755 N N . GLN A 1 90 ? 2.922 4.794 -7.276 1.00 96.06 90 GLN A N 1
ATOM 756 C CA . GLN A 1 90 ? 1.841 4.359 -8.151 1.00 96.06 90 GLN A CA 1
ATOM 757 C C . GLN A 1 90 ? 2.433 3.557 -9.300 1.00 96.06 90 GLN A C 1
ATOM 759 O O . GLN A 1 90 ? 3.292 4.052 -10.026 1.00 96.06 90 GLN A O 1
ATOM 764 N N . VAL A 1 91 ? 2.005 2.307 -9.444 1.00 96.06 91 VAL A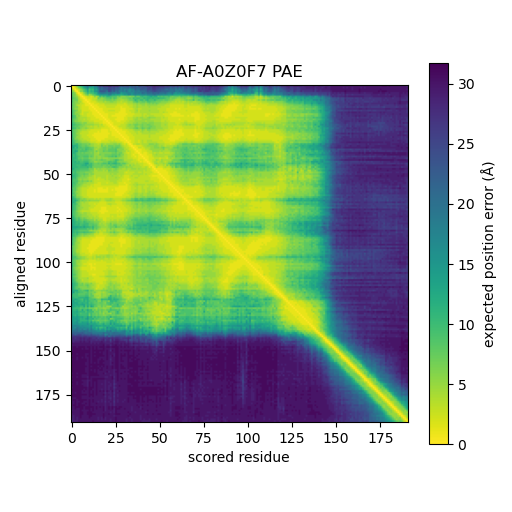 N 1
ATOM 765 C CA . VAL A 1 91 ? 2.579 1.380 -10.425 1.00 96.06 91 VAL A CA 1
ATOM 766 C C . VAL A 1 91 ? 1.500 0.555 -11.106 1.00 96.06 91 VAL A C 1
ATOM 768 O O . VAL A 1 91 ? 0.456 0.272 -10.509 1.00 96.06 91 VAL A O 1
ATOM 771 N N . LYS A 1 92 ? 1.795 0.114 -12.325 1.00 96.12 92 LYS A N 1
ATOM 772 C CA . LYS A 1 92 ? 1.141 -1.024 -12.963 1.00 96.12 92 LYS A CA 1
ATOM 773 C C . LYS A 1 92 ? 1.907 -2.296 -12.640 1.00 96.12 92 LYS A C 1
ATOM 775 O O . LYS A 1 92 ? 3.142 -2.313 -12.596 1.00 96.12 92 LYS A O 1
ATOM 780 N N . ALA A 1 93 ? 1.172 -3.373 -12.421 1.00 96.81 93 ALA A N 1
ATOM 781 C CA . ALA A 1 93 ? 1.755 -4.669 -12.142 1.00 96.81 93 ALA A CA 1
ATOM 782 C C . ALA A 1 93 ? 0.914 -5.806 -12.724 1.00 96.81 93 ALA A C 1
ATOM 784 O O . ALA A 1 93 ? -0.311 -5.713 -12.788 1.00 96.81 93 ALA A O 1
ATOM 785 N N . LYS A 1 94 ? 1.582 -6.905 -13.083 1.00 96.81 94 LYS A N 1
ATOM 786 C CA . LYS A 1 94 ? 0.959 -8.153 -13.550 1.00 96.81 94 LYS A CA 1
ATOM 787 C C . LYS A 1 94 ? 1.110 -9.240 -12.503 1.00 96.81 94 LYS A C 1
ATOM 789 O O . LYS A 1 94 ? 2.154 -9.354 -11.861 1.00 96.81 94 LYS A O 1
ATOM 794 N N . PHE A 1 95 ? 0.073 -10.048 -12.318 1.00 96.69 95 PHE A N 1
ATOM 795 C CA . PHE A 1 95 ? 0.153 -11.188 -11.412 1.00 96.6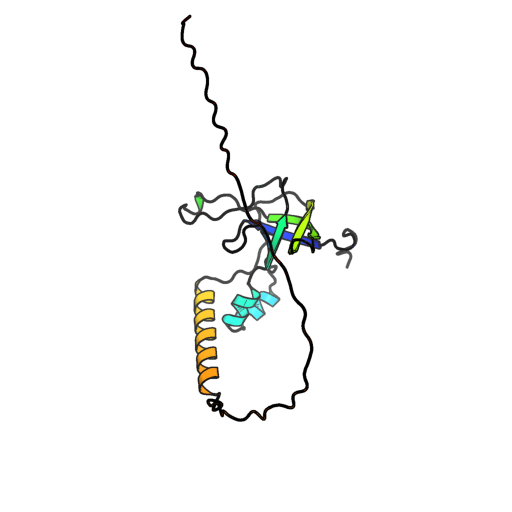9 95 PHE A CA 1
ATOM 796 C C . PHE A 1 95 ? 0.996 -12.310 -12.030 1.00 96.69 95 PHE A C 1
ATOM 798 O O . PHE A 1 95 ? 0.802 -12.676 -13.186 1.00 96.69 95 PHE A O 1
ATOM 805 N N . LEU A 1 96 ? 1.928 -12.866 -11.254 1.00 96.06 96 LEU A N 1
ATOM 806 C CA . LEU A 1 96 ? 2.791 -13.973 -11.659 1.00 96.06 96 LEU A CA 1
ATOM 807 C C . LEU A 1 96 ? 2.340 -15.253 -10.935 1.00 96.06 96 LEU A C 1
ATOM 809 O O . LEU A 1 96 ? 2.802 -15.516 -9.818 1.00 96.06 96 LEU A O 1
ATOM 813 N N . PRO A 1 97 ? 1.472 -16.080 -11.550 1.00 94.06 97 PRO A N 1
ATOM 814 C CA . PRO A 1 97 ? 0.832 -17.203 -10.864 1.00 94.06 97 PRO A CA 1
ATOM 815 C C . PRO A 1 97 ? 1.831 -18.246 -10.355 1.00 94.06 97 PRO A C 1
ATOM 817 O O . PRO A 1 97 ? 1.652 -18.786 -9.270 1.00 94.06 97 PRO A O 1
ATOM 820 N N . GLY A 1 98 ? 2.939 -18.474 -11.070 1.00 94.44 98 GLY A N 1
ATOM 821 C CA . GLY A 1 98 ? 3.967 -19.438 -10.656 1.00 94.44 98 GLY A CA 1
ATOM 822 C C . GLY A 1 98 ? 4.719 -19.070 -9.370 1.00 94.44 98 GLY A C 1
ATOM 823 O O . GLY A 1 98 ? 5.467 -19.890 -8.845 1.00 94.44 98 GLY A O 1
ATOM 824 N N . ARG A 1 99 ? 4.567 -17.838 -8.868 1.00 92.50 99 ARG A N 1
ATOM 825 C CA . ARG A 1 99 ? 5.251 -17.347 -7.661 1.00 92.50 99 ARG A CA 1
ATOM 826 C C . ARG A 1 99 ? 4.310 -16.719 -6.634 1.00 92.50 99 ARG A C 1
ATOM 828 O O . ARG A 1 99 ? 4.799 -16.320 -5.582 1.00 92.50 99 ARG A O 1
ATOM 835 N N . ASP A 1 100 ? 3.019 -16.614 -6.950 1.00 94.56 100 ASP A N 1
ATOM 836 C CA . ASP A 1 100 ? 1.997 -15.948 -6.132 1.00 94.56 100 ASP A CA 1
ATOM 837 C C . ASP A 1 100 ? 2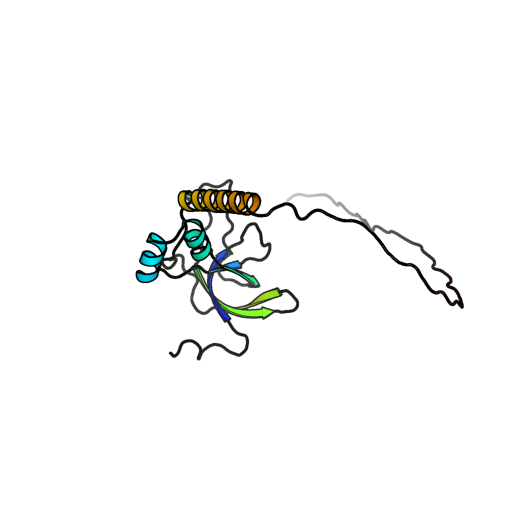.403 -14.525 -5.691 1.00 94.56 100 ASP A C 1
ATOM 839 O O . ASP A 1 100 ? 2.298 -14.125 -4.531 1.00 94.56 100 ASP A O 1
ATOM 843 N N . VAL A 1 101 ? 2.956 -13.752 -6.631 1.00 96.12 101 VAL A N 1
ATOM 844 C CA . VAL A 1 101 ? 3.392 -12.362 -6.418 1.00 96.12 101 VAL A CA 1
ATOM 845 C C . VAL A 1 101 ? 3.114 -11.525 -7.656 1.00 96.12 101 VAL A C 1
ATOM 847 O O . VAL A 1 101 ? 2.972 -12.055 -8.754 1.00 96.12 101 VAL A O 1
ATOM 850 N N . PHE A 1 102 ? 3.091 -10.206 -7.502 1.00 97.75 102 PHE A N 1
ATOM 851 C CA . PHE A 1 102 ? 3.009 -9.299 -8.639 1.00 97.75 102 PHE A CA 1
ATOM 852 C C . PHE A 1 102 ? 4.405 -8.958 -9.171 1.00 97.75 102 PHE A C 1
ATOM 854 O O . PHE A 1 102 ? 5.356 -8.803 -8.403 1.00 97.75 102 PHE A O 1
ATOM 861 N N . GLY A 1 103 ? 4.535 -8.843 -10.488 1.00 97.12 103 GLY A N 1
ATOM 862 C CA . GLY A 1 103 ? 5.694 -8.277 -11.168 1.00 97.12 103 GLY A CA 1
ATOM 863 C C . GLY A 1 103 ? 5.419 -6.831 -11.559 1.00 97.12 103 GLY A C 1
ATOM 864 O O . GLY A 1 103 ? 4.331 -6.527 -12.047 1.00 97.12 103 GLY A O 1
ATOM 865 N N . PHE A 1 104 ? 6.390 -5.951 -11.327 1.00 97.12 104 PHE A N 1
ATOM 866 C CA . PHE A 1 104 ? 6.346 -4.574 -11.811 1.00 97.12 104 PHE A CA 1
ATOM 867 C C . PHE A 1 104 ? 6.289 -4.536 -13.345 1.00 97.12 104 PHE A C 1
ATOM 869 O O . PHE A 1 104 ? 6.979 -5.316 -14.002 1.00 97.12 104 PHE A O 1
ATOM 876 N N . VAL A 1 105 ? 5.462 -3.641 -13.886 1.00 95.62 105 VAL A N 1
ATOM 877 C CA . VAL A 1 105 ? 5.362 -3.370 -15.328 1.00 95.62 105 VAL A CA 1
ATOM 878 C C . VAL A 1 105 ? 5.823 -1.950 -15.620 1.00 95.62 105 VAL A C 1
ATOM 880 O O . VAL A 1 105 ? 6.747 -1.751 -16.398 1.00 95.62 105 VAL A O 1
ATOM 883 N N . GLU A 1 106 ? 5.195 -0.970 -14.974 1.00 94.81 106 GLU A N 1
ATOM 884 C CA . GLU A 1 106 ? 5.413 0.448 -15.254 1.00 94.81 106 GLU A CA 1
ATOM 885 C C . GLU A 1 106 ? 5.182 1.280 -13.990 1.00 94.81 106 GLU A C 1
ATOM 887 O O . GLU A 1 106 ? 4.329 0.954 -13.157 1.00 94.81 106 GLU A O 1
ATOM 892 N N . GLN A 1 107 ? 5.930 2.373 -13.846 1.00 94.56 107 GLN A N 1
ATOM 893 C CA . GLN A 1 107 ? 5.691 3.382 -12.822 1.00 94.56 107 GLN A CA 1
ATOM 894 C C . GLN A 1 107 ? 4.818 4.488 -13.416 1.00 94.56 107 GLN A C 1
ATOM 896 O O . GLN A 1 107 ? 5.175 5.073 -14.429 1.00 94.56 107 GLN A O 1
ATOM 901 N N . LEU A 1 108 ? 3.691 4.773 -12.766 1.00 93.19 108 LEU A N 1
ATOM 902 C CA . LEU A 1 108 ? 2.704 5.741 -13.250 1.00 93.19 108 LEU A CA 1
ATOM 903 C C . LEU A 1 108 ? 3.042 7.181 -12.863 1.00 93.19 108 LEU A C 1
ATOM 905 O O . LEU A 1 108 ? 2.770 8.093 -13.626 1.00 93.19 108 LEU A O 1
ATOM 909 N N . ASP A 1 109 ? 3.612 7.368 -11.673 1.00 92.56 109 ASP A N 1
ATOM 910 C CA . ASP A 1 109 ? 3.969 8.674 -11.119 1.00 92.56 109 ASP A CA 1
ATOM 911 C C . ASP A 1 109 ? 5.279 8.564 -10.332 1.00 92.56 109 ASP A C 1
ATOM 913 O O . ASP A 1 109 ? 5.627 7.489 -9.829 1.00 92.56 109 ASP A O 1
ATOM 917 N N . GLU A 1 110 ? 5.998 9.678 -10.190 1.00 95.06 110 GLU A N 1
ATOM 918 C CA . GLU A 1 110 ? 7.206 9.739 -9.365 1.00 95.06 110 GLU A CA 1
ATOM 919 C C . GLU A 1 110 ? 6.907 9.397 -7.892 1.00 95.06 110 GLU A C 1
ATOM 921 O O . GLU A 1 110 ? 5.873 9.808 -7.349 1.00 95.06 110 GLU A O 1
ATOM 926 N N . PRO A 1 111 ? 7.793 8.650 -7.203 1.00 95.81 111 PRO A N 1
ATOM 927 C CA . PRO A 1 111 ? 7.622 8.378 -5.787 1.00 95.81 111 PRO A CA 1
ATOM 928 C C . PRO A 1 111 ? 7.612 9.673 -4.983 1.00 95.81 111 PRO A C 1
ATOM 930 O O . PRO A 1 111 ? 8.560 10.453 -5.030 1.00 95.81 111 PRO A O 1
ATOM 933 N N . THR A 1 112 ? 6.580 9.857 -4.170 1.00 95.12 112 THR A N 1
ATOM 934 C CA . THR A 1 112 ? 6.424 11.060 -3.349 1.00 95.12 112 THR A CA 1
ATOM 935 C C . THR A 1 112 ? 6.535 10.747 -1.861 1.00 95.12 112 THR A C 1
ATOM 937 O O . THR A 1 112 ? 6.153 9.667 -1.400 1.00 95.12 112 THR A O 1
ATOM 940 N N . GLY A 1 113 ? 7.079 11.693 -1.094 1.00 92.19 113 GLY A N 1
ATOM 941 C CA . GLY A 1 113 ? 7.037 11.666 0.370 1.00 92.19 113 GLY A CA 1
ATOM 942 C C . GLY A 1 113 ? 5.670 12.069 0.933 1.00 92.19 113 GLY A C 1
ATOM 943 O O . GLY A 1 113 ? 5.364 11.736 2.080 1.00 92.19 113 GLY A O 1
ATOM 944 N N . ASP A 1 114 ? 4.836 12.726 0.123 1.00 90.62 114 ASP A N 1
ATOM 945 C CA . ASP A 1 114 ? 3.514 13.202 0.515 1.00 90.62 114 ASP A CA 1
ATOM 946 C C . ASP A 1 114 ? 2.487 12.080 0.396 1.00 90.62 114 ASP A C 1
ATOM 948 O O . ASP A 1 114 ? 2.007 11.718 -0.678 1.00 90.62 114 ASP A O 1
ATOM 952 N N . ILE A 1 115 ? 2.148 11.492 1.540 1.00 89.19 115 ILE A N 1
ATOM 953 C CA . ILE A 1 115 ? 1.233 10.355 1.602 1.00 89.19 115 ILE A CA 1
ATOM 954 C C . ILE A 1 115 ? -0.213 10.873 1.619 1.00 89.19 115 ILE A C 1
ATOM 956 O O . ILE A 1 115 ? -0.574 11.605 2.548 1.00 89.19 115 ILE A O 1
ATOM 960 N N . PRO A 1 116 ? -1.078 10.453 0.674 1.00 89.06 116 PRO A N 1
ATOM 961 C CA . PRO A 1 116 ? -2.485 10.842 0.675 1.00 89.06 116 PRO A CA 1
ATOM 962 C C . PRO A 1 116 ? -3.184 10.475 1.984 1.00 89.06 116 PRO A C 1
ATOM 964 O O . PRO A 1 116 ? -2.905 9.435 2.579 1.00 89.06 116 PRO A O 1
ATOM 967 N N . GLY A 1 117 ? -4.144 11.294 2.418 1.00 84.69 117 GLY A N 1
ATOM 968 C CA . GLY A 1 117 ? -4.902 11.045 3.644 1.00 84.69 117 GLY A CA 1
ATOM 969 C C . GLY A 1 117 ? -5.611 9.685 3.633 1.00 84.69 117 GLY A C 1
ATOM 970 O O . GLY A 1 117 ? -6.398 9.377 2.735 1.00 84.69 117 GLY A O 1
ATOM 971 N N . PHE A 1 118 ? -5.374 8.877 4.667 1.00 85.69 118 PHE A N 1
ATOM 972 C CA . PHE A 1 118 ? -5.948 7.539 4.793 1.00 85.69 118 PHE A CA 1
ATOM 973 C C . PHE A 1 118 ? -6.470 7.254 6.200 1.00 85.69 118 PHE A C 1
ATOM 975 O O . PHE A 1 118 ? -6.052 7.849 7.194 1.00 85.69 118 PHE A O 1
ATOM 982 N N . LEU A 1 119 ? -7.397 6.302 6.293 1.00 82.62 119 LEU A N 1
ATOM 983 C CA . LEU A 1 119 ? -7.987 5.890 7.564 1.00 82.62 119 LEU A CA 1
ATOM 984 C C . LEU A 1 119 ? -7.105 4.832 8.241 1.00 82.62 119 LEU A C 1
ATOM 986 O O . LEU A 1 119 ? -6.866 3.760 7.683 1.00 82.62 119 LEU A O 1
ATOM 990 N N . LYS A 1 120 ? -6.639 5.115 9.465 1.00 84.81 120 LYS A N 1
ATOM 991 C CA . LYS A 1 120 ? -5.810 4.198 10.262 1.00 84.81 120 LYS A CA 1
ATOM 992 C C . LYS A 1 120 ? -6.347 4.059 11.681 1.00 84.81 120 LYS A C 1
ATOM 994 O O . LYS A 1 120 ? -6.528 5.043 12.392 1.00 84.81 120 LYS A O 1
ATOM 999 N N . ALA A 1 121 ? -6.516 2.817 12.128 1.00 82.31 121 ALA A N 1
ATOM 1000 C CA . ALA A 1 121 ? -6.918 2.537 13.502 1.00 82.31 121 ALA A CA 1
ATOM 1001 C C . ALA A 1 121 ? -5.820 2.936 14.504 1.00 82.31 121 ALA A C 1
ATOM 1003 O O . ALA A 1 121 ? -4.654 2.545 14.353 1.00 82.31 121 ALA A O 1
ATOM 1004 N N . SER A 1 122 ? -6.208 3.653 15.562 1.00 82.62 122 SER A N 1
ATOM 1005 C CA . SER A 1 122 ? -5.318 4.019 16.668 1.00 82.62 122 SER A CA 1
ATOM 1006 C C . SER A 1 122 ? -4.918 2.795 17.507 1.00 82.62 122 SER A C 1
ATOM 1008 O O . SER A 1 122 ? -5.590 1.760 17.494 1.00 82.62 122 SER A O 1
ATOM 1010 N N . LYS A 1 123 ? -3.816 2.897 18.269 1.00 83.69 123 LYS A N 1
ATOM 1011 C CA . LYS A 1 123 ? -3.371 1.814 19.172 1.00 83.69 123 LYS A CA 1
ATOM 1012 C C . LYS A 1 123 ? -4.449 1.448 20.205 1.00 83.69 123 LYS A C 1
ATOM 1014 O O . LYS A 1 123 ? -4.655 0.266 20.455 1.00 83.69 123 LYS A O 1
ATOM 1019 N N . LYS A 1 124 ? -5.163 2.449 20.743 1.00 83.06 124 LYS A N 1
ATOM 1020 C CA . LYS A 1 124 ? -6.261 2.258 21.707 1.00 83.06 124 LYS A CA 1
ATOM 1021 C C . LYS A 1 124 ? -7.401 1.436 21.099 1.00 83.06 124 LYS A C 1
ATOM 1023 O O . LYS A 1 124 ? -7.780 0.417 21.662 1.00 83.06 124 LYS A O 1
ATOM 1028 N N . LEU A 1 125 ? -7.844 1.807 19.896 1.00 82.25 125 LEU A N 1
ATOM 1029 C CA . LEU A 1 125 ? -8.940 1.122 19.209 1.00 82.25 125 LEU A CA 1
ATOM 1030 C C . LEU A 1 125 ? -8.598 -0.335 18.859 1.00 82.25 125 LEU A C 1
ATOM 1032 O O . LEU A 1 125 ? -9.444 -1.219 18.939 1.00 82.25 125 LEU A O 1
ATOM 1036 N N . LYS A 1 126 ? -7.337 -0.611 18.504 1.00 82.00 126 LYS A N 1
ATOM 1037 C CA . LYS A 1 126 ? -6.870 -1.989 18.284 1.00 82.00 126 LYS A CA 1
ATOM 1038 C C . LYS A 1 126 ? -6.938 -2.835 19.557 1.00 82.00 126 LYS A C 1
ATOM 1040 O O . LYS A 1 126 ? -7.29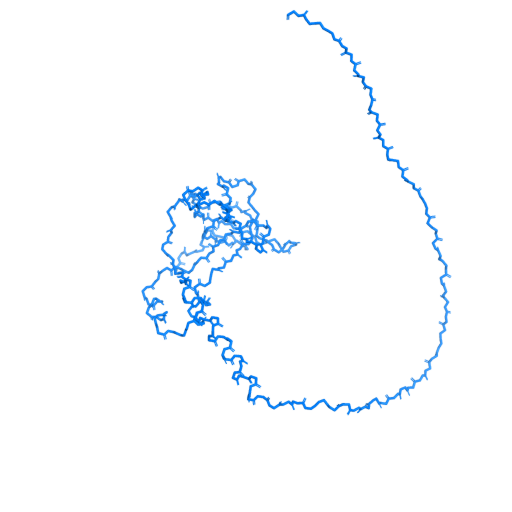0 -4.006 19.472 1.00 82.00 126 LYS A O 1
ATOM 1045 N N . ALA A 1 127 ? -6.599 -2.264 20.713 1.00 84.56 127 ALA A N 1
ATOM 1046 C CA . ALA A 1 127 ? -6.671 -2.973 21.988 1.00 84.56 127 ALA A CA 1
ATOM 1047 C C . ALA A 1 127 ? -8.122 -3.282 22.389 1.00 84.56 127 ALA A C 1
ATOM 1049 O O . ALA A 1 127 ? -8.403 -4.388 22.841 1.00 84.56 127 ALA A O 1
ATOM 1050 N N . GLU A 1 128 ? -9.035 -2.336 22.173 1.00 86.50 128 GLU A N 1
ATOM 1051 C CA . GLU A 1 128 ? -10.472 -2.503 22.416 1.00 86.50 128 GLU A CA 1
ATOM 1052 C C . GLU A 1 128 ? -11.085 -3.581 21.516 1.00 86.50 128 GLU A C 1
ATOM 1054 O O . GLU A 1 128 ? -11.677 -4.533 22.016 1.00 86.50 128 GLU A O 1
ATOM 1059 N N . ALA A 1 129 ? -10.812 -3.532 20.209 1.00 83.69 129 ALA A N 1
ATOM 1060 C CA . ALA A 1 129 ? -11.232 -4.568 19.266 1.00 83.69 129 ALA A CA 1
ATOM 1061 C C . ALA A 1 129 ? -10.758 -5.974 19.675 1.00 83.69 129 ALA A C 1
ATOM 1063 O O . ALA A 1 129 ? -11.487 -6.952 19.528 1.00 83.69 129 ALA A O 1
ATOM 1064 N N . LEU A 1 130 ? -9.532 -6.099 20.200 1.00 85.94 130 LEU A N 1
ATOM 1065 C CA . LEU A 1 130 ? -9.011 -7.380 20.685 1.00 85.94 130 LEU A CA 1
ATOM 1066 C C . LEU A 1 130 ? -9.743 -7.884 21.935 1.00 85.94 130 LEU A C 1
ATOM 1068 O O . LEU A 1 130 ? -9.836 -9.098 22.110 1.00 85.94 130 LEU A O 1
ATOM 1072 N N . ARG A 1 131 ? -10.237 -6.987 22.797 1.00 88.06 131 ARG A N 1
ATOM 1073 C CA . ARG A 1 131 ? -11.068 -7.349 23.956 1.00 88.06 131 ARG A CA 1
ATOM 1074 C C . ARG A 1 131 ? -12.449 -7.812 23.493 1.00 88.06 131 ARG A C 1
ATOM 1076 O O . ARG A 1 131 ? -12.804 -8.947 23.775 1.00 88.06 131 ARG A O 1
ATOM 1083 N N . GLU A 1 132 ? -13.130 -7.032 22.651 1.00 87.25 132 GLU A N 1
ATOM 1084 C CA . GLU A 1 132 ? -14.444 -7.395 22.089 1.00 87.25 132 GLU A CA 1
ATOM 1085 C C . GLU A 1 132 ? -14.430 -8.764 21.388 1.00 87.25 132 GLU A C 1
ATOM 1087 O O . GLU A 1 132 ? -15.312 -9.595 21.599 1.00 87.25 132 GLU A O 1
ATOM 1092 N N . ILE A 1 133 ? -13.405 -9.037 20.570 1.00 85.00 133 ILE A N 1
ATOM 1093 C CA . ILE A 1 133 ? -13.270 -10.325 19.874 1.00 85.00 133 ILE A CA 1
ATOM 1094 C C . ILE A 1 133 ? -13.099 -11.480 20.873 1.00 85.00 133 ILE A C 1
ATOM 1096 O O . ILE A 1 133 ? -13.638 -12.566 20.649 1.00 85.00 133 ILE A O 1
ATOM 1100 N N . LYS A 1 134 ? -12.352 -11.273 21.966 1.00 87.88 134 LYS A N 1
ATOM 1101 C CA . LYS A 1 134 ? -12.173 -12.291 23.013 1.00 87.88 134 LYS A CA 1
ATOM 1102 C C . LYS A 1 134 ? -13.472 -12.536 23.771 1.00 87.88 134 LYS A C 1
ATOM 1104 O O . LYS A 1 134 ? -13.843 -13.697 23.933 1.00 87.88 134 LYS A O 1
ATOM 1109 N N . ASP A 1 135 ? -14.170 -11.475 24.155 1.00 87.44 135 ASP A N 1
ATOM 1110 C CA . ASP A 1 135 ? -15.419 -11.554 24.913 1.00 87.44 135 ASP A CA 1
ATOM 1111 C C . ASP A 1 135 ? -16.517 -12.237 24.086 1.00 87.44 135 ASP A C 1
ATOM 1113 O O . ASP A 1 135 ? -17.191 -13.146 24.568 1.00 87.44 135 ASP A O 1
ATOM 1117 N N . ASN A 1 136 ? -16.637 -11.897 22.799 1.00 84.62 136 ASN A N 1
ATOM 1118 C CA . ASN A 1 136 ? -17.582 -12.552 21.891 1.00 84.62 136 ASN A CA 1
ATOM 1119 C C . ASN A 1 136 ? -17.255 -14.037 21.684 1.00 84.62 136 ASN A C 1
ATOM 1121 O O . ASN A 1 136 ? -18.161 -14.867 21.654 1.00 84.62 136 ASN A O 1
ATOM 1125 N N . LYS A 1 137 ? -15.968 -14.400 21.600 1.00 83.38 137 LYS A N 1
ATOM 1126 C CA . LYS A 1 137 ? -15.548 -15.806 21.489 1.00 83.38 137 LYS A CA 1
ATOM 1127 C C . LYS A 1 137 ? -15.830 -16.598 22.771 1.00 83.38 137 LYS A C 1
ATOM 1129 O O . LYS A 1 137 ? -16.126 -17.787 22.688 1.00 83.38 137 LYS A O 1
ATOM 1134 N N . GLN A 1 138 ? -15.735 -15.968 23.943 1.00 81.25 138 GLN A N 1
ATOM 1135 C CA . GLN A 1 138 ? -16.114 -16.588 25.217 1.00 81.25 138 GLN A CA 1
ATOM 1136 C C . GLN A 1 138 ? -17.631 -16.778 25.319 1.00 81.25 138 GLN A C 1
ATOM 1138 O O . GLN A 1 138 ? -18.066 -17.875 25.654 1.00 81.25 138 GLN A O 1
ATOM 1143 N N . LYS A 1 139 ? -18.425 -15.773 24.924 1.00 80.00 139 LYS A N 1
ATOM 1144 C CA . LYS A 1 139 ? -19.894 -15.866 24.877 1.00 80.00 139 LYS A CA 1
ATOM 1145 C C . LYS A 1 139 ? -20.392 -16.952 23.920 1.00 80.00 139 LYS A C 1
ATOM 1147 O O . LYS A 1 139 ? -21.326 -17.667 24.252 1.00 80.00 139 LYS A O 1
ATOM 1152 N N . GLN A 1 140 ? -19.758 -17.122 22.759 1.00 74.31 140 GLN A N 1
ATOM 1153 C CA . GLN A 1 140 ? -20.110 -18.199 21.823 1.00 74.31 140 GLN A CA 1
ATOM 1154 C C . GLN A 1 140 ? -19.798 -19.589 22.397 1.00 74.31 140 GLN A C 1
ATOM 1156 O O . GLN A 1 140 ? -20.614 -20.496 22.290 1.00 74.31 140 GLN A O 1
ATOM 1161 N N . LYS A 1 141 ? -18.668 -19.747 23.099 1.00 68.56 141 LYS A N 1
ATOM 1162 C CA . LYS A 1 141 ? -18.318 -21.015 23.762 1.00 68.56 141 LYS A CA 1
ATOM 1163 C C . LYS A 1 141 ? -19.241 -21.395 24.922 1.00 68.56 141 LYS A C 1
ATOM 1165 O O . LYS A 1 141 ? -19.313 -22.573 25.243 1.00 68.56 141 LYS A O 1
ATOM 1170 N N . SER A 1 142 ? -19.903 -20.433 25.564 1.00 60.69 142 SER A N 1
ATOM 1171 C CA . SER A 1 142 ? -20.863 -20.703 26.643 1.00 60.69 142 SER A CA 1
ATOM 1172 C C . SER A 1 142 ? -22.277 -21.046 26.157 1.00 60.69 142 SER A C 1
ATOM 1174 O O . SER A 1 142 ? -23.113 -21.387 26.985 1.00 60.69 142 SER A O 1
ATOM 1176 N N . VAL A 1 143 ? -22.561 -20.933 24.853 1.00 60.97 143 VAL A N 1
ATOM 1177 C CA . VAL A 1 143 ? -23.901 -21.181 24.281 1.00 60.97 143 VAL A CA 1
ATOM 1178 C C . VAL A 1 143 ? -23.967 -22.501 23.500 1.00 60.97 143 VAL A C 1
ATOM 1180 O O . VAL A 1 143 ? -25.053 -23.052 23.353 1.00 60.97 143 VAL A O 1
ATOM 1183 N N . ASP A 1 144 ? -22.832 -23.066 23.077 1.00 58.91 144 ASP A N 1
ATOM 1184 C CA . ASP A 1 144 ? -22.787 -24.396 22.460 1.00 58.91 144 ASP A CA 1
ATOM 1185 C C . ASP A 1 144 ? -22.647 -25.500 23.532 1.00 58.91 144 ASP A C 1
ATOM 1187 O O . ASP A 1 144 ? -21.614 -25.564 24.208 1.00 58.91 144 ASP A O 1
ATOM 1191 N N . PRO A 1 145 ? -23.631 -26.412 23.696 1.00 56.25 145 PRO A N 1
ATOM 1192 C CA . PRO A 1 145 ? -23.458 -27.597 24.528 1.00 56.25 145 PRO A CA 1
ATOM 1193 C C . PRO A 1 145 ? -22.354 -28.490 23.940 1.00 56.25 145 PRO A C 1
ATOM 1195 O O . PRO A 1 145 ? -22.220 -28.578 22.713 1.00 56.25 145 PRO A O 1
ATOM 1198 N N . PRO A 1 146 ? -21.580 -29.210 24.770 1.00 48.62 146 PRO A N 1
ATOM 1199 C CA . PRO A 1 146 ? -20.610 -30.169 24.268 1.00 48.62 146 PRO A CA 1
ATOM 1200 C C . PRO A 1 146 ? -21.353 -31.268 23.495 1.00 48.62 146 PRO A C 1
ATOM 1202 O O . PRO A 1 146 ? -22.076 -32.071 24.082 1.00 48.62 146 PRO A O 1
ATOM 1205 N N . LYS A 1 147 ? -21.176 -31.323 22.168 1.00 49.78 147 LYS A N 1
ATOM 1206 C CA . LYS A 1 147 ? -21.528 -32.518 21.390 1.00 49.78 147 LYS A CA 1
ATOM 1207 C C . LYS A 1 147 ? -20.664 -33.665 21.909 1.00 49.78 147 LYS A C 1
ATOM 1209 O O . LYS A 1 147 ? -19.467 -33.723 21.624 1.00 49.78 147 LYS A O 1
ATOM 1214 N N . ASN A 1 148 ? -21.283 -34.531 22.709 1.00 46.03 148 ASN A N 1
ATOM 1215 C CA . ASN A 1 148 ? -20.706 -35.784 23.166 1.00 46.03 148 ASN A CA 1
ATOM 1216 C C . ASN A 1 148 ? -20.141 -36.551 21.968 1.00 46.03 148 ASN A C 1
ATOM 1218 O O . ASN A 1 148 ? -20.827 -36.784 20.974 1.00 46.03 148 ASN A O 1
ATOM 1222 N N . LYS A 1 149 ? -18.871 -36.936 22.093 1.00 51.25 149 LYS A N 1
ATOM 1223 C CA . LYS A 1 149 ? -18.269 -37.989 21.288 1.00 51.25 149 LYS A CA 1
ATOM 1224 C C . LYS A 1 149 ? -18.938 -39.302 21.684 1.00 51.25 149 LYS A C 1
ATOM 1226 O O . LYS A 1 149 ? -18.759 -39.749 22.812 1.00 51.25 149 LYS A O 1
ATOM 1231 N N . SER A 1 150 ? -19.652 -39.916 20.757 1.00 40.94 150 SER A N 1
ATOM 1232 C CA . SER A 1 150 ? -19.928 -41.348 20.781 1.00 40.94 150 SER A CA 1
ATOM 1233 C C . SER A 1 150 ? -19.099 -42.004 19.676 1.00 40.94 150 SER A C 1
ATOM 1235 O O . SER A 1 150 ? -19.388 -41.855 18.492 1.00 40.94 150 SER A O 1
ATOM 1237 N N . THR A 1 151 ? -18.014 -42.658 20.099 1.00 39.62 151 THR A N 1
ATOM 1238 C CA . THR A 1 151 ? -17.632 -44.025 19.686 1.00 39.62 151 THR A CA 1
ATOM 1239 C C . THR A 1 151 ? -18.904 -44.896 19.644 1.00 39.62 151 THR A C 1
ATOM 1241 O O . THR A 1 151 ? -19.799 -44.667 20.451 1.00 39.62 151 THR A O 1
ATOM 1244 N N . ASP A 1 152 ? -19.120 -45.868 18.766 1.00 40.41 152 ASP A N 1
ATOM 1245 C CA . ASP A 1 152 ? -18.217 -46.816 18.118 1.00 40.41 152 ASP A CA 1
ATOM 1246 C C . ASP A 1 152 ? -18.949 -47.492 16.925 1.00 40.41 152 ASP A C 1
ATOM 1248 O O . ASP A 1 152 ? -20.141 -47.264 16.732 1.00 40.41 152 ASP A O 1
ATOM 1252 N N . GLU A 1 153 ? -18.228 -48.365 16.214 1.00 36.47 153 GLU A N 1
ATOM 1253 C CA . GLU A 1 153 ? -18.668 -49.434 15.288 1.00 36.47 153 GLU A CA 1
ATOM 1254 C C . GLU A 1 153 ? -18.360 -49.281 13.783 1.00 36.47 153 GLU A C 1
ATOM 1256 O O . GLU A 1 153 ? -19.121 -48.768 12.963 1.00 36.47 153 GLU A O 1
ATOM 1261 N N . GLN A 1 154 ? -17.212 -49.871 13.425 1.00 41.16 154 GLN A N 1
ATOM 1262 C CA . GLN A 1 154 ? -17.001 -50.599 12.169 1.00 41.16 154 GLN A CA 1
ATOM 1263 C C . GLN A 1 154 ? -17.987 -51.772 12.039 1.00 41.16 154 GLN A C 1
ATOM 1265 O O . GLN A 1 154 ? -18.305 -52.414 13.037 1.00 41.16 154 GLN A O 1
ATOM 1270 N N . PRO A 1 155 ? -18.289 -52.191 10.798 1.00 33.88 155 PRO A N 1
ATOM 1271 C CA . PRO A 1 155 ? -18.080 -53.606 10.470 1.00 33.88 155 PRO A CA 1
ATOM 1272 C C . PRO A 1 155 ? -17.009 -53.833 9.394 1.00 33.88 155 PRO A C 1
ATOM 1274 O O . PRO A 1 155 ? -16.873 -53.088 8.425 1.00 33.88 155 PRO A O 1
ATOM 1277 N N . LYS A 1 156 ? -16.256 -54.915 9.607 1.00 32.50 156 LYS A N 1
ATOM 1278 C CA . LYS A 1 156 ? -15.186 -55.484 8.778 1.00 32.50 156 LYS A CA 1
ATOM 1279 C C . LYS A 1 156 ? -15.685 -56.169 7.491 1.00 32.50 156 LYS A C 1
ATOM 1281 O O . LYS A 1 156 ? -16.685 -56.869 7.515 1.00 32.50 156 LYS A O 1
ATOM 1286 N N . GLN A 1 157 ? -14.846 -56.035 6.456 1.00 35.25 157 GLN A N 1
ATOM 1287 C CA . GLN A 1 157 ? -14.303 -57.043 5.516 1.00 35.25 157 GLN A CA 1
ATOM 1288 C C . GLN A 1 157 ? -15.226 -58.010 4.747 1.00 35.25 157 GLN A C 1
ATOM 1290 O O . GLN A 1 157 ? -15.928 -58.836 5.315 1.00 35.25 157 GLN A O 1
ATOM 1295 N N . SER A 1 158 ? -14.989 -58.066 3.431 1.00 32.38 158 SER A N 1
ATOM 1296 C CA . SER A 1 158 ? -14.760 -59.335 2.724 1.00 32.38 158 SER A CA 1
ATOM 1297 C C . SER A 1 158 ? -13.495 -59.222 1.855 1.00 32.38 158 SER A C 1
ATOM 1299 O O . SER A 1 158 ? -13.295 -58.238 1.145 1.00 32.38 158 SER A O 1
ATOM 1301 N N . GLU A 1 159 ? -12.604 -60.202 2.016 1.00 33.16 159 GLU A N 1
ATOM 1302 C CA . GLU A 1 159 ? -11.375 -60.459 1.254 1.00 33.16 159 GLU A CA 1
ATOM 1303 C C . GLU A 1 159 ? -11.675 -61.255 -0.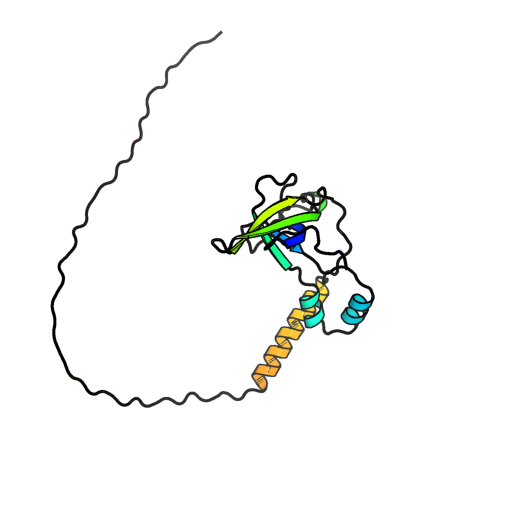022 1.00 33.16 159 GLU A C 1
ATOM 1305 O O . GLU A 1 159 ? -12.489 -62.168 0.051 1.00 33.16 159 GLU A O 1
ATOM 1310 N N . VAL A 1 160 ? -10.927 -60.993 -1.106 1.00 33.47 160 VAL A N 1
ATOM 1311 C CA . VAL A 1 160 ? -10.231 -61.981 -1.978 1.00 33.47 160 VAL A CA 1
ATOM 1312 C C . VAL A 1 160 ? -9.055 -61.202 -2.628 1.00 33.47 160 VAL A C 1
ATOM 1314 O O . VAL A 1 160 ? -9.310 -60.195 -3.282 1.00 33.47 160 VAL A O 1
ATOM 1317 N N . GLN A 1 161 ? -7.783 -61.347 -2.202 1.00 33.25 161 GLN A N 1
ATOM 1318 C CA . GLN A 1 161 ? -6.710 -62.246 -2.718 1.00 33.25 161 GLN A CA 1
ATOM 1319 C C . GLN A 1 161 ? -6.577 -62.229 -4.260 1.00 33.25 161 GLN A C 1
ATOM 1321 O O . GLN A 1 161 ? -7.588 -62.253 -4.941 1.00 33.25 161 GLN A O 1
ATOM 1326 N N . SER A 1 162 ? -5.438 -62.228 -4.959 1.00 31.62 162 SER A N 1
ATOM 1327 C CA . SER A 1 162 ? -3.973 -62.328 -4.775 1.00 31.62 162 SER A CA 1
ATOM 1328 C C . SER A 1 162 ? -3.406 -61.917 -6.171 1.00 31.62 162 SER A C 1
ATOM 1330 O O . SER A 1 162 ? -4.130 -62.044 -7.152 1.00 31.62 162 SER A O 1
ATOM 1332 N N . GLU A 1 163 ? -2.226 -61.330 -6.393 1.00 30.22 163 GLU A N 1
ATOM 1333 C CA . GLU A 1 163 ? -0.936 -62.034 -6.418 1.00 30.22 163 GLU A CA 1
ATOM 1334 C C . GLU A 1 163 ? 0.234 -61.051 -6.669 1.00 30.22 163 GLU A C 1
ATOM 1336 O O . GLU A 1 163 ? 0.096 -60.019 -7.326 1.00 30.22 163 GLU A O 1
ATOM 1341 N N . ASN A 1 164 ? 1.387 -61.408 -6.103 1.00 30.53 164 ASN A N 1
ATOM 1342 C CA . ASN A 1 164 ? 2.655 -60.679 -6.009 1.00 30.53 164 ASN A CA 1
ATOM 1343 C C . ASN A 1 164 ? 3.490 -60.650 -7.304 1.00 30.53 164 ASN A C 1
ATOM 1345 O O . ASN A 1 164 ? 3.397 -61.579 -8.097 1.00 30.53 164 ASN A O 1
ATOM 1349 N N . GLN A 1 165 ? 4.431 -59.690 -7.390 1.00 33.34 165 GLN A N 1
ATOM 1350 C CA . GLN A 1 165 ? 5.895 -59.883 -7.612 1.00 33.34 165 GLN A CA 1
ATOM 1351 C C . GLN A 1 165 ? 6.566 -58.501 -7.835 1.00 33.34 165 GLN A C 1
ATOM 1353 O O . GLN A 1 165 ? 6.222 -57.786 -8.766 1.00 33.34 165 GLN A O 1
ATOM 1358 N N . SER A 1 166 ? 7.278 -57.920 -6.856 1.00 32.62 166 SER A N 1
ATOM 1359 C CA . SER A 1 166 ? 8.688 -58.108 -6.429 1.00 32.62 166 SER A CA 1
ATOM 1360 C C . SER A 1 166 ? 9.686 -57.115 -7.069 1.00 32.62 166 SER A C 1
ATOM 1362 O O . SER A 1 166 ? 9.914 -57.140 -8.274 1.00 32.62 166 SER A O 1
ATOM 1364 N N . LEU A 1 167 ? 10.299 -56.273 -6.218 1.00 33.81 167 LEU A N 1
ATOM 1365 C CA . LEU A 1 167 ? 11.514 -55.466 -6.465 1.00 33.81 167 LEU A CA 1
ATOM 1366 C C . LEU A 1 167 ? 12.761 -56.357 -6.686 1.00 33.81 167 LEU A C 1
ATOM 1368 O O . LEU A 1 167 ? 12.751 -57.516 -6.269 1.00 33.81 167 LEU A O 1
ATOM 1372 N N . PRO A 1 168 ? 13.850 -55.813 -7.266 1.00 40.94 168 PRO A N 1
ATOM 1373 C CA . PRO A 1 168 ? 15.022 -55.394 -6.461 1.00 40.94 168 PRO A CA 1
ATOM 1374 C C . PRO A 1 168 ? 15.624 -54.058 -6.971 1.00 40.94 168 PRO A C 1
ATOM 1376 O O . PRO A 1 168 ? 15.596 -53.767 -8.159 1.00 40.94 168 PRO A O 1
ATOM 1379 N N . GLU A 1 169 ? 15.969 -53.073 -6.138 1.00 31.84 169 GLU A N 1
ATOM 1380 C CA . GLU A 1 169 ? 17.152 -52.927 -5.264 1.00 31.84 169 GLU A CA 1
ATOM 1381 C C . GLU A 1 169 ? 18.095 -51.832 -5.822 1.00 31.84 169 GLU A C 1
ATOM 1383 O O . GLU A 1 169 ? 18.350 -51.737 -7.019 1.00 31.84 169 GLU A O 1
ATOM 1388 N N . GLN A 1 170 ? 18.547 -50.936 -4.937 1.00 34.97 170 GLN A N 1
ATOM 1389 C CA . GLN A 1 170 ? 19.509 -49.863 -5.228 1.00 34.97 170 GLN A CA 1
ATOM 1390 C C . GLN A 1 170 ? 20.932 -50.416 -5.432 1.00 34.97 170 GLN A C 1
ATOM 1392 O O . GLN A 1 170 ? 21.229 -51.537 -5.030 1.00 34.97 170 GLN A O 1
ATOM 1397 N N . PRO A 1 171 ? 21.881 -49.555 -5.843 1.00 37.88 171 PRO A N 1
ATOM 1398 C CA . PRO A 1 171 ? 22.968 -49.313 -4.892 1.00 37.88 171 PRO A CA 1
ATOM 1399 C C . PRO A 1 171 ? 23.325 -47.831 -4.690 1.00 37.88 171 PRO A C 1
ATOM 1401 O O . PRO A 1 171 ? 23.249 -46.990 -5.582 1.00 37.88 171 PRO A O 1
ATOM 1404 N N . LYS A 1 172 ? 23.751 -47.540 -3.454 1.00 33.66 172 LYS A N 1
ATOM 1405 C CA . LYS A 1 172 ? 24.383 -46.298 -2.978 1.00 33.66 172 LYS A CA 1
ATOM 1406 C C . LYS A 1 172 ? 25.891 -46.268 -3.276 1.00 33.66 172 LYS A C 1
ATOM 1408 O O . LYS A 1 172 ? 26.500 -47.330 -3.369 1.00 33.66 172 LYS A O 1
ATOM 1413 N N . LYS A 1 173 ? 26.456 -45.051 -3.127 1.00 31.23 173 LYS A N 1
ATOM 1414 C CA . LYS A 1 173 ? 27.862 -44.610 -2.864 1.00 31.23 173 LYS A CA 1
ATOM 1415 C C . LYS A 1 173 ? 28.455 -43.873 -4.072 1.00 31.23 173 LYS A C 1
ATOM 1417 O O . LYS A 1 173 ? 28.191 -44.272 -5.188 1.00 31.23 173 LYS A O 1
ATOM 1422 N N . SER A 1 174 ? 29.300 -42.844 -3.988 1.00 29.52 174 SER A N 1
ATOM 1423 C CA . SER A 1 174 ? 29.973 -42.018 -2.958 1.00 29.52 174 SER A CA 1
ATOM 1424 C C . SER A 1 174 ? 30.879 -41.072 -3.800 1.00 29.52 174 SER A C 1
ATOM 1426 O O . SER A 1 174 ? 31.333 -41.500 -4.851 1.00 29.52 174 SER A O 1
ATOM 1428 N N . GLN A 1 175 ? 31.122 -39.788 -3.529 1.00 36.12 175 GLN A N 1
ATOM 1429 C CA . GLN A 1 175 ? 32.235 -39.305 -2.705 1.00 36.12 175 GLN A CA 1
ATOM 1430 C C . GLN A 1 175 ? 32.334 -37.765 -2.786 1.00 36.12 175 GLN A C 1
ATOM 1432 O O . GLN A 1 175 ? 31.963 -37.116 -3.757 1.00 36.12 175 GLN A O 1
ATOM 1437 N N . ARG A 1 176 ? 32.895 -37.243 -1.701 1.00 33.69 176 ARG A N 1
ATOM 1438 C CA . ARG A 1 176 ? 33.350 -35.898 -1.336 1.00 33.69 176 ARG A CA 1
ATOM 1439 C C . ARG A 1 176 ? 34.690 -35.542 -2.001 1.00 33.69 176 ARG A C 1
ATOM 1441 O O . ARG A 1 176 ? 35.577 -36.377 -1.942 1.00 33.69 176 ARG A O 1
ATOM 1448 N N . GLN A 1 177 ? 34.868 -34.295 -2.454 1.00 39.12 177 GLN A N 1
ATOM 1449 C CA . GLN A 1 177 ? 36.144 -33.548 -2.590 1.00 39.12 177 GLN A CA 1
ATOM 1450 C C . GLN A 1 177 ? 35.756 -32.059 -2.762 1.00 39.12 177 GLN A C 1
ATOM 1452 O O . GLN A 1 177 ? 35.091 -31.706 -3.723 1.00 39.12 177 GLN A O 1
ATOM 1457 N N . GLN A 1 178 ? 35.827 -31.180 -1.754 1.00 32.62 178 GLN A N 1
ATOM 1458 C CA . GLN A 1 178 ? 37.017 -30.440 -1.306 1.00 32.62 178 GLN A CA 1
ATOM 1459 C C . GLN A 1 178 ? 38.036 -30.179 -2.419 1.00 32.62 178 GLN A C 1
ATOM 1461 O O . GLN A 1 178 ? 38.802 -31.071 -2.757 1.00 32.62 178 GLN A O 1
ATOM 1466 N N . ASN A 1 179 ? 38.105 -28.929 -2.886 1.00 33.28 179 ASN A N 1
ATOM 1467 C CA . ASN A 1 179 ? 39.347 -28.385 -3.415 1.00 33.28 179 ASN A CA 1
ATOM 1468 C C . ASN A 1 179 ? 39.668 -27.059 -2.706 1.00 33.28 179 ASN A C 1
ATOM 1470 O O . ASN A 1 179 ? 38.951 -26.068 -2.836 1.00 33.28 179 ASN A O 1
ATOM 1474 N N . LYS A 1 180 ? 40.721 -27.111 -1.886 1.00 35.16 180 LYS A N 1
ATOM 1475 C CA . LYS A 1 180 ? 41.524 -25.990 -1.394 1.00 35.16 180 LYS A CA 1
ATOM 1476 C C . LYS A 1 180 ? 42.887 -26.128 -2.076 1.00 35.16 180 LYS A C 1
ATOM 1478 O O . LYS A 1 180 ? 43.553 -27.129 -1.845 1.00 35.16 180 LYS A O 1
ATOM 1483 N N . GLN A 1 181 ? 43.303 -25.105 -2.804 1.00 37.47 181 GLN A N 1
ATOM 1484 C CA . GLN A 1 181 ? 44.694 -24.711 -3.076 1.00 37.47 181 GLN A CA 1
ATOM 1485 C C . GLN A 1 181 ? 44.618 -23.169 -3.093 1.00 37.47 181 GLN A C 1
ATOM 1487 O O . GLN A 1 181 ? 43.765 -22.639 -3.796 1.00 37.47 181 GLN A O 1
ATOM 1492 N N . SER A 1 182 ? 45.216 -22.372 -2.198 1.00 35.28 182 SER A N 1
ATOM 1493 C CA . SER A 1 182 ? 46.582 -22.314 -1.642 1.00 35.28 182 SER A CA 1
ATOM 1494 C C . SER A 1 182 ? 47.651 -22.149 -2.717 1.00 35.28 182 SER A C 1
ATOM 1496 O O . SER A 1 182 ? 47.632 -22.923 -3.665 1.00 35.28 182 SER A O 1
ATOM 1498 N N . VAL A 1 183 ? 48.621 -21.257 -2.439 1.00 37.25 183 VAL A N 1
ATOM 1499 C CA . VAL A 1 183 ? 49.867 -20.919 -3.176 1.00 37.25 183 VAL A CA 1
ATOM 1500 C C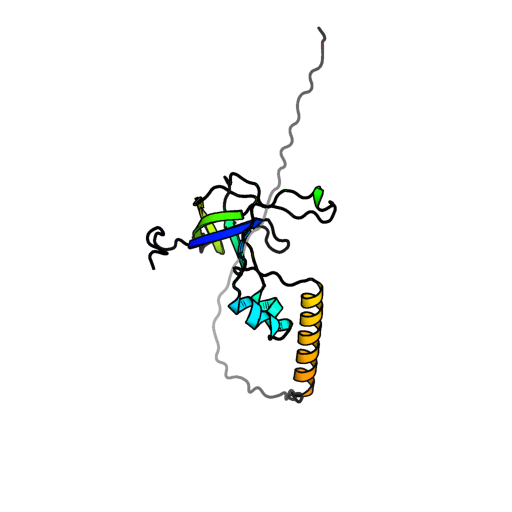 . VAL A 1 183 ? 49.713 -19.597 -3.965 1.00 37.25 183 VAL A C 1
ATOM 1502 O O . VAL A 1 183 ? 48.826 -19.498 -4.798 1.00 37.25 183 VAL A O 1
ATOM 1505 N N . VAL A 1 184 ? 50.452 -18.501 -3.729 1.00 40.88 184 VAL A N 1
ATOM 1506 C CA . VAL A 1 184 ? 51.716 -18.252 -3.004 1.00 40.88 184 VAL A CA 1
ATOM 1507 C C . VAL A 1 184 ? 51.674 -16.843 -2.376 1.00 40.88 184 VAL A C 1
ATOM 1509 O O . VAL A 1 184 ? 51.110 -15.919 -2.958 1.00 40.88 184 VAL A O 1
ATOM 1512 N N . GLN A 1 185 ? 52.309 -16.685 -1.213 1.00 36.16 185 GLN A N 1
ATOM 1513 C CA . GLN A 1 185 ? 52.904 -15.421 -0.777 1.00 36.16 185 GLN A CA 1
ATOM 1514 C C . GLN A 1 185 ? 54.193 -15.205 -1.575 1.00 36.16 185 GLN A C 1
ATOM 1516 O O . GLN A 1 185 ? 55.009 -16.119 -1.633 1.00 36.16 185 GLN A O 1
ATOM 1521 N N . GLU A 1 186 ? 54.417 -14.006 -2.094 1.00 37.34 186 GLU A N 1
ATOM 1522 C CA . GLU A 1 186 ? 55.775 -13.511 -2.299 1.00 37.34 186 GLU A CA 1
ATOM 1523 C C . GLU A 1 186 ? 55.839 -12.063 -1.829 1.00 37.34 186 GLU A C 1
ATOM 1525 O O . GLU A 1 186 ? 54.888 -11.286 -1.953 1.00 37.34 186 GLU A O 1
ATOM 1530 N N . THR A 1 187 ? 56.929 -11.802 -1.135 1.00 36.75 187 THR A N 1
ATOM 1531 C CA . THR A 1 187 ? 57.230 -10.642 -0.325 1.00 36.75 187 THR A CA 1
ATOM 1532 C C . THR A 1 187 ? 57.921 -9.559 -1.155 1.00 36.75 187 THR A C 1
ATOM 1534 O O . THR A 1 187 ? 58.442 -9.807 -2.236 1.00 36.75 187 THR A O 1
ATOM 1537 N N . ASP A 1 188 ? 57.970 -8.379 -0.541 1.00 36.84 188 ASP A N 1
ATOM 1538 C CA . ASP A 1 188 ? 59.068 -7.414 -0.599 1.00 36.84 188 ASP A CA 1
ATOM 1539 C C . ASP A 1 188 ? 59.052 -6.231 -1.587 1.00 36.84 188 ASP A C 1
ATOM 1541 O O . ASP A 1 188 ? 58.987 -6.346 -2.806 1.00 36.84 188 ASP A O 1
ATOM 1545 N N . ASN A 1 189 ? 59.303 -5.086 -0.936 1.00 39.16 189 ASN A N 1
ATOM 1546 C CA . ASN A 1 189 ? 60.073 -3.913 -1.349 1.00 39.16 189 ASN A CA 1
ATOM 1547 C C . ASN A 1 189 ? 59.356 -2.705 -1.979 1.00 39.16 189 ASN A C 1
ATOM 1549 O O . ASN A 1 189 ? 59.191 -2.586 -3.185 1.00 39.16 189 ASN A O 1
ATOM 1553 N N . ASN A 1 190 ? 59.030 -1.752 -1.096 1.00 40.31 190 ASN A N 1
ATOM 1554 C CA . ASN A 1 190 ? 59.803 -0.512 -0.903 1.00 40.31 190 ASN A CA 1
ATOM 1555 C C . ASN A 1 190 ? 60.221 0.246 -2.183 1.00 40.31 190 ASN A C 1
ATOM 1557 O O . ASN A 1 190 ? 61.235 -0.120 -2.768 1.00 40.31 190 ASN A O 1
ATOM 1561 N N . VAL A 1 191 ? 59.495 1.323 -2.522 1.00 47.41 191 VAL A N 1
ATOM 1562 C CA . VAL A 1 191 ? 59.971 2.706 -2.798 1.00 47.41 191 VAL A CA 1
ATOM 1563 C C . VAL A 1 191 ? 58.797 3.659 -2.571 1.00 47.41 191 VAL A C 1
ATOM 1565 O O . VAL A 1 191 ? 57.681 3.322 -3.028 1.00 47.41 191 VAL A O 1
#

Nearest PDB structures (foldseek):
  6q0w-assembly1_C  TM=1.791E-01  e=3.293E-01  Homo sapiens
  3bd9-assembly1_A  TM=3.754E-01  e=6.403E+00  Homo sapiens
  5d0q-assembly1_C  TM=2.562E-01  e=6.403E+00  Escherichia coli

Solvent-accessible surface area (backbone atoms only — not comparable to full-atom values): 12476 Å² total; per-residue (Å²): 130,90,83,58,89,86,55,60,91,71,48,41,82,48,62,27,37,37,22,48,49,99,90,43,94,54,39,20,39,38,30,64,51,72,63,47,71,70,59,51,54,52,48,69,74,48,54,50,50,59,38,42,61,67,35,49,62,48,72,44,45,42,53,61,94,81,55,95,63,76,59,24,64,86,55,95,89,51,56,80,90,70,47,73,72,59,36,29,39,33,31,36,28,33,73,36,79,96,72,76,36,29,35,62,73,46,76,75,50,79,72,31,74,76,65,77,70,57,48,70,67,50,75,66,48,50,55,49,17,55,47,54,56,50,53,52,54,51,55,52,60,75,70,58,77,84,80,76,86,74,84,86,82,84,85,84,87,86,88,82,91,84,87,89,86,84,87,85,84,84,87,87,88,87,89,89,79,89,88,88,78,85,90,79,90,82,83,89,79,92,133

Foldseek 3Di:
DCPDPPADPQKDKAKAKFADDPVDPATWGWAFAADDPVVVVVLVPDALLVNQVNGHIDTAREDDPPPPDDHFYDDPVDDPVPGDQIWIFIFMWGQDVVVRHTYTDGTPDDTDSDGHDGDHDDPVSVVRSVVVVVVVVVVVVVPDDPPDDDDDDDDDDDDDDDDDDDDDDDDDDDDDDDDDDDDDDDDDDDD

Mean predicted aligned error: 15.31 Å

Sequence (191 aa):
SQLNTELDDFEFKFSGLWQFIPVCRTPCISIFRNFNKDRLAWIKEAEAAKKVKFMKSSHVPLLWRDSPVKPFRFNPRLEKEQQGQTYFVQVKAKFLPGRDVFGFVEQLDEPTGDIPGFLKASKKLKAEALREIKDNKQKQKSVDPPKNKSTDEQPKQSEVQSENQSLPEQPKKSQRQQNKQSVVQETDNNV

Radius of gyration: 29.7 Å; Cα contacts (8 Å, |Δi|>4): 223; chains: 1; bounding box: 84×76×47 Å

Secondary structure (DSSP, 8-state):
--SSTT--TTEEEEEEEEEE-TT-SS-EEEE-PBP-HHHHHHHHHS-HHHHHHHTPPEEEEEE-TT-SSPPEE--TTS-GGGSPPP-EEEEEEEEEGGGTEEEEEEEEEEEES-PPPB----HHHHHHHHHHHHHHHHHHHTTS-----------------------------------------------

pLDDT: mean 76.0, std 23.82, range [29.52, 97.75]